Protein AF-A0AAN0N8N9-F1 (afdb_monomer_lite)

Radius of gyration: 21.74 Å; chains: 1; bounding box: 58×48×58 Å

Secondary structure (DSSP, 8-state):
-HHHHHTPPP--S---HHHHHHHIIIIIGGGS-TTS-EEEEEEESS---SSSPSHHHHHHHHHTTEEEEEEEESSS--HHHHHHHSPTT-EEEES-HHHHHHTHHHHHHHHS-PPPP----S-----EEEEEEEE--SSS-HHHHHHHHHHHHHHHHTS-BSTTSEEEEEEEESSSEEEEE-TTT---HHHHHHHHHTPPP------HHHHHHHIIIIIGGGPPTTS-EEEEEEESS---SSSPSHHHHHHHHHTTEEEEEEEESSSS-HHHHHHHSSTT-EEEESSGGGGGGGHHHHIIIIISS---

Sequence (308 aa):
MIKDVESTKNQNGLTAIGKAVNLTLVELLPMMRPDADKLVILFTDGTNNKYPAPYIYADKLKDAGVKILTIGIGSDINNKELGTLASPGLSVTFDSFSRLVNSQNQILSHICPIPDPPLEVPCKRTKLDLVVVLDSSASISNEDYDSAKRFIAKIFGKLELGPNKGRVAMISFSNDPRLDFSFEDYYDNKKLDLKLRNLERFGGLTGIGKALQEVQSKLMPKQRSKVPFNILLITDGVNNIYPRPYGVANALKQNKANIITLGIGSDINLNELKALSSNDKVLTVDSFDELEASLKTIFETVICGNAQ

Organism: Dugesia japonica (NCBI:txid6161)

InterPro domains:
  IPR002035 von Willebrand factor, type A [PF00092] (2-100)
  IPR002035 von Willebrand factor, type A [PF00092] (129-293)
  IPR002035 von Willebrand factor, type A [PS50234] (1-111)
  IPR002035 von Willebrand factor, type A [PS50234] (129-302)
  IPR002035 von Willebrand factor, type A [SM00327] (127-303)
  IPR036465 von Willebrand factor A-like domain superfamily [G3DSA:3.40.50.410] (1-118)
  IPR036465 von Willebrand factor A-like domain superfamily [G3DSA:3.40.50.410] (119-308)
  IPR036465 von Willebrand factor A-like domain superfamily [SSF53300] (5-113)
  IPR036465 von Willebrand factor A-like domain superfamily [SSF53300] (115-301)
  IPR050525 Extracellular Matrix Assembly and Organization [PTHR24020] (123-304)

Structure (mmCIF, N/CA/C/O backbone):
data_AF-A0AAN0N8N9-F1
#
_entry.id   AF-A0AAN0N8N9-F1
#
loop_
_atom_site.group_PDB
_atom_site.id
_atom_site.type_symbol
_atom_site.label_atom_id
_atom_site.label_alt_id
_atom_site.label_comp_id
_atom_site.label_asym_id
_atom_site.label_entity_id
_atom_site.label_seq_id
_atom_site.pdbx_PDB_ins_code
_atom_site.Cartn_x
_atom_site.Cartn_y
_atom_site.Cartn_z
_atom_site.occupancy
_atom_site.B_iso_or_equiv
_atom_site.auth_seq_id
_atom_site.auth_comp_id
_atom_site.auth_asym_id
_atom_site.auth_atom_id
_atom_site.pdbx_PDB_model_num
ATOM 1 N N . MET A 1 1 ? 32.139 -13.204 -16.091 1.00 67.56 1 MET A N 1
ATOM 2 C CA . MET A 1 1 ? 30.787 -12.738 -15.713 1.00 67.56 1 MET A CA 1
ATOM 3 C C . MET A 1 1 ? 30.802 -11.314 -15.167 1.00 67.56 1 MET A C 1
ATOM 5 O O . MET A 1 1 ? 30.485 -10.428 -15.938 1.00 67.56 1 MET A O 1
ATOM 9 N N . ILE A 1 2 ? 31.194 -11.043 -13.908 1.00 74.38 2 ILE A N 1
ATOM 10 C CA . ILE A 1 2 ? 31.140 -9.664 -13.352 1.00 74.38 2 ILE A CA 1
ATOM 11 C C . ILE A 1 2 ? 32.011 -8.687 -14.158 1.00 74.38 2 ILE A C 1
ATOM 13 O O . ILE A 1 2 ? 31.526 -7.643 -14.573 1.00 74.38 2 ILE A O 1
ATOM 17 N N . LYS A 1 3 ? 33.245 -9.084 -14.498 1.00 78.50 3 LYS A N 1
ATOM 18 C CA . LYS A 1 3 ? 34.137 -8.286 -15.358 1.00 78.50 3 LYS A CA 1
ATOM 19 C C . LYS A 1 3 ? 33.539 -7.967 -16.735 1.00 78.50 3 LYS A C 1
ATOM 21 O O . LYS A 1 3 ? 33.808 -6.905 -17.280 1.00 78.50 3 LYS A O 1
ATOM 26 N N . ASP A 1 4 ? 32.728 -8.870 -17.287 1.00 82.75 4 ASP A N 1
ATOM 27 C CA . ASP A 1 4 ? 32.095 -8.669 -18.596 1.00 82.75 4 ASP A CA 1
ATOM 28 C C . ASP A 1 4 ? 30.964 -7.638 -18.483 1.00 82.75 4 ASP A C 1
ATOM 30 O O . ASP A 1 4 ? 30.877 -6.730 -19.309 1.00 82.75 4 ASP A O 1
ATOM 34 N N . VAL A 1 5 ? 30.168 -7.709 -17.406 1.00 83.25 5 VAL A N 1
ATOM 35 C CA . VAL A 1 5 ? 29.146 -6.703 -17.071 1.00 83.25 5 VAL A CA 1
ATOM 36 C C . VAL A 1 5 ? 29.790 -5.325 -16.899 1.00 83.25 5 VAL A C 1
ATOM 38 O O . VAL A 1 5 ? 29.386 -4.385 -17.577 1.00 83.25 5 VAL A O 1
ATOM 41 N N . GLU A 1 6 ? 30.840 -5.216 -16.081 1.00 81.38 6 GLU A N 1
ATOM 42 C CA . GLU A 1 6 ? 31.569 -3.959 -15.836 1.00 81.38 6 GLU A CA 1
ATOM 43 C C . GLU A 1 6 ? 32.202 -3.369 -17.106 1.00 81.38 6 GLU A C 1
ATOM 45 O O . GLU A 1 6 ? 32.336 -2.154 -17.231 1.00 81.38 6 GLU A O 1
ATOM 50 N N . SER A 1 7 ? 32.576 -4.216 -18.069 1.00 84.62 7 SER A N 1
ATOM 51 C CA . SER A 1 7 ? 33.180 -3.784 -19.335 1.00 84.62 7 SER A CA 1
ATOM 52 C C . SER A 1 7 ? 32.172 -3.319 -20.395 1.00 84.62 7 SER A C 1
ATOM 54 O O . SER A 1 7 ? 32.575 -2.848 -21.465 1.00 84.62 7 SER A O 1
ATOM 56 N N . THR A 1 8 ? 30.868 -3.451 -20.125 1.00 85.12 8 THR A N 1
ATOM 57 C CA . THR A 1 8 ? 29.813 -3.103 -21.082 1.00 85.12 8 THR A CA 1
ATOM 58 C C . THR A 1 8 ? 29.794 -1.594 -21.313 1.00 85.12 8 THR A C 1
ATOM 60 O O . THR A 1 8 ? 29.610 -0.801 -20.393 1.00 85.12 8 THR A O 1
ATOM 63 N N . LYS A 1 9 ? 29.981 -1.178 -22.568 1.00 85.12 9 LYS A N 1
ATOM 64 C CA . LYS A 1 9 ? 29.999 0.240 -22.940 1.00 85.12 9 LYS A CA 1
ATOM 65 C C . LYS A 1 9 ? 28.589 0.748 -23.208 1.00 85.12 9 LYS A C 1
ATOM 67 O O . LYS A 1 9 ? 27.802 0.080 -23.876 1.00 85.12 9 LYS A O 1
ATOM 72 N N . ASN A 1 10 ? 28.315 1.973 -22.765 1.00 79.94 10 ASN A N 1
ATOM 73 C CA . ASN A 1 10 ? 27.114 2.692 -23.170 1.00 79.94 10 ASN A CA 1
ATOM 74 C C . ASN A 1 10 ? 27.118 2.883 -24.698 1.00 79.94 10 ASN A C 1
ATOM 76 O O . ASN A 1 10 ? 28.118 3.320 -25.271 1.00 79.94 10 ASN A O 1
ATOM 80 N N . GLN A 1 11 ? 26.010 2.532 -25.353 1.00 76.62 11 GLN A N 1
ATOM 81 C CA . GLN A 1 11 ? 25.877 2.624 -26.807 1.00 76.62 11 GLN A CA 1
ATOM 82 C C . GLN A 1 11 ? 25.418 4.007 -27.295 1.00 76.62 11 GLN A C 1
ATOM 84 O O . GLN A 1 11 ? 25.518 4.261 -28.493 1.00 76.62 11 GLN A O 1
ATOM 89 N N . ASN A 1 12 ? 25.024 4.917 -26.390 1.00 77.38 12 ASN A N 1
ATOM 90 C CA . ASN A 1 12 ? 24.486 6.255 -26.671 1.00 77.38 12 ASN A CA 1
ATOM 91 C C . ASN A 1 12 ? 23.286 6.260 -27.656 1.00 77.38 12 ASN A C 1
ATOM 93 O O . ASN A 1 12 ? 23.020 5.317 -28.399 1.00 77.38 12 ASN A O 1
ATOM 97 N N . GLY A 1 13 ? 22.537 7.363 -27.694 1.00 86.00 13 GLY A N 1
ATOM 98 C CA . GLY A 1 13 ? 21.452 7.561 -28.662 1.00 86.00 13 GLY A CA 1
ATOM 99 C C . GLY A 1 13 ? 20.060 7.191 -28.141 1.00 86.00 13 GLY A C 1
ATOM 100 O O . GLY A 1 13 ? 19.719 7.492 -27.005 1.00 86.00 13 GLY A O 1
ATOM 101 N N . LEU A 1 14 ? 19.222 6.634 -29.020 1.00 89.56 14 LEU A N 1
ATOM 102 C CA . LEU A 1 14 ? 17.792 6.407 -28.771 1.00 89.56 14 LEU A CA 1
ATOM 103 C C . LEU A 1 14 ? 17.516 5.186 -27.877 1.00 89.56 14 LEU A C 1
ATOM 105 O O . LEU A 1 14 ? 18.199 4.166 -27.966 1.00 89.56 14 LEU A O 1
ATOM 109 N N . THR A 1 15 ? 16.412 5.246 -27.138 1.00 91.38 15 THR A N 1
ATOM 110 C CA . THR A 1 15 ? 15.889 4.181 -26.276 1.00 91.38 15 THR A CA 1
ATOM 111 C C . THR A 1 15 ? 15.085 3.184 -27.115 1.00 91.38 15 THR A C 1
ATOM 113 O O . THR A 1 15 ? 13.917 3.395 -27.445 1.00 91.38 15 THR A O 1
ATOM 116 N N . ALA A 1 16 ? 15.731 2.086 -27.514 1.00 94.38 16 ALA A N 1
ATOM 117 C CA . ALA A 1 16 ? 15.192 1.096 -28.451 1.00 94.38 16 ALA A CA 1
ATOM 118 C C . ALA A 1 16 ? 14.723 -0.202 -27.765 1.00 94.38 16 ALA A C 1
ATOM 120 O O . ALA A 1 16 ? 15.146 -1.296 -28.153 1.00 94.38 16 ALA A O 1
ATOM 121 N N . ILE A 1 17 ? 13.839 -0.086 -26.767 1.00 96.00 17 ILE A N 1
ATOM 122 C CA . ILE A 1 17 ? 13.310 -1.217 -25.981 1.00 96.00 17 ILE A CA 1
ATOM 123 C C . ILE A 1 17 ? 12.773 -2.317 -26.902 1.00 96.00 17 ILE A C 1
ATOM 125 O O . ILE A 1 17 ? 13.130 -3.481 -26.741 1.00 96.00 17 ILE A O 1
ATOM 129 N N . GLY A 1 18 ? 11.989 -1.971 -27.928 1.00 95.62 18 GLY A N 1
ATOM 130 C CA . GLY A 1 18 ? 11.398 -2.978 -28.814 1.00 95.62 18 GLY A CA 1
ATOM 131 C C . GLY A 1 18 ? 12.425 -3.790 -29.601 1.00 95.62 18 GLY A C 1
ATOM 132 O O . GLY A 1 18 ? 12.210 -4.976 -29.847 1.00 95.62 18 GLY A O 1
ATOM 133 N N . LYS A 1 19 ? 13.575 -3.196 -29.943 1.00 95.19 19 LYS A N 1
ATOM 134 C CA . LYS A 1 19 ? 14.676 -3.934 -30.579 1.00 95.19 19 LYS A CA 1
ATOM 135 C C . LYS A 1 19 ? 15.352 -4.885 -29.598 1.00 95.19 19 LYS A C 1
ATOM 137 O O . LYS A 1 19 ? 15.627 -6.017 -29.980 1.00 95.19 19 LYS A O 1
ATOM 142 N N . ALA A 1 20 ? 15.586 -4.442 -28.362 1.00 94.56 20 ALA A N 1
ATOM 143 C CA . ALA A 1 20 ? 16.194 -5.267 -27.323 1.00 94.56 20 ALA A CA 1
ATOM 144 C C . ALA A 1 20 ? 15.307 -6.470 -26.968 1.00 94.56 20 ALA A C 1
ATOM 146 O O . ALA A 1 20 ? 15.777 -7.602 -26.986 1.00 94.56 20 ALA A O 1
ATOM 147 N N . VAL A 1 21 ? 14.006 -6.246 -26.750 1.00 96.56 21 VAL A N 1
ATOM 148 C CA . VAL A 1 21 ? 13.045 -7.319 -26.440 1.00 96.56 21 VAL A CA 1
ATOM 149 C C . VAL A 1 21 ? 12.915 -8.304 -27.609 1.00 96.56 21 VAL A C 1
ATOM 151 O O . VAL A 1 21 ? 12.874 -9.514 -27.392 1.00 96.56 21 VAL A O 1
ATOM 154 N N . ASN A 1 22 ? 12.915 -7.820 -28.858 1.00 97.12 22 ASN A N 1
ATOM 155 C CA . ASN A 1 22 ? 12.953 -8.701 -30.027 1.00 97.12 22 ASN A CA 1
ATOM 156 C C . ASN A 1 22 ? 14.243 -9.533 -30.076 1.00 97.12 22 ASN A C 1
ATOM 158 O O . ASN A 1 22 ? 14.175 -10.731 -30.322 1.00 97.12 22 ASN A O 1
ATOM 162 N N . LEU A 1 23 ? 15.403 -8.924 -29.807 1.00 95.62 23 LEU A N 1
ATOM 163 C CA . LEU A 1 23 ? 16.685 -9.631 -29.767 1.00 95.62 23 LEU A CA 1
ATOM 164 C C . LEU A 1 23 ? 16.668 -10.753 -28.721 1.00 95.62 23 LEU A C 1
ATOM 166 O O . LEU A 1 23 ? 17.067 -11.876 -29.010 1.00 95.62 23 LEU A O 1
ATOM 170 N N . THR A 1 24 ? 16.121 -10.487 -27.532 1.00 95.88 24 THR A N 1
ATOM 171 C CA . THR A 1 24 ? 15.916 -11.513 -26.503 1.00 95.88 24 THR A CA 1
ATOM 172 C C . THR A 1 24 ? 15.039 -12.658 -27.007 1.00 95.88 24 THR A C 1
ATOM 174 O O . THR A 1 24 ? 15.376 -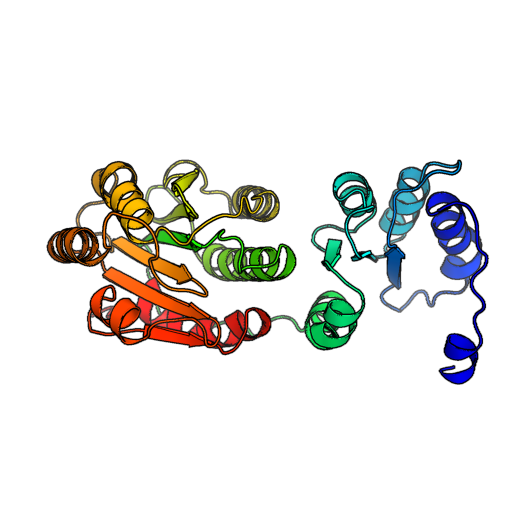13.821 -26.795 1.00 95.88 24 THR A O 1
ATOM 177 N N . LEU A 1 25 ? 13.940 -12.346 -27.698 1.00 96.38 25 LEU A N 1
ATOM 178 C CA . LEU A 1 25 ? 13.030 -13.344 -28.259 1.00 96.38 25 LEU A CA 1
ATOM 179 C C . LEU A 1 25 ? 13.700 -14.225 -29.324 1.00 96.38 25 LEU A C 1
ATOM 181 O O . LEU A 1 25 ? 13.472 -15.432 -29.327 1.00 96.38 25 LEU A O 1
ATOM 185 N N . VAL A 1 26 ? 14.491 -13.643 -30.230 1.00 96.81 26 VAL A N 1
ATOM 186 C CA . VAL A 1 26 ? 15.058 -14.385 -31.369 1.00 96.81 26 VAL A CA 1
ATOM 187 C C . VAL A 1 26 ? 16.398 -15.056 -31.075 1.00 96.81 26 VAL A C 1
ATOM 189 O O . VAL A 1 26 ? 16.647 -16.132 -31.609 1.00 96.81 26 VAL A O 1
ATOM 192 N N . GLU A 1 27 ? 17.247 -14.461 -30.237 1.00 96.25 27 GLU A N 1
ATOM 193 C CA . GLU A 1 27 ? 18.605 -14.963 -29.994 1.00 96.25 27 GLU A CA 1
ATOM 194 C C . GLU A 1 27 ? 18.741 -15.659 -28.640 1.00 96.25 27 GLU A C 1
ATOM 196 O O . GLU A 1 27 ? 19.359 -16.718 -28.556 1.00 96.25 27 GLU A O 1
ATOM 201 N N . LEU A 1 28 ? 18.147 -15.107 -27.577 1.00 95.00 28 LEU A N 1
ATOM 202 C CA . LEU A 1 28 ? 18.369 -15.619 -26.220 1.00 95.00 28 LEU A CA 1
ATOM 203 C C . LEU A 1 28 ? 17.378 -16.716 -25.832 1.00 95.00 28 LEU A C 1
ATOM 205 O O . LEU A 1 28 ? 17.787 -17.726 -25.263 1.00 95.00 28 LEU A O 1
ATOM 209 N N . LEU A 1 29 ? 16.089 -16.555 -26.150 1.00 95.12 29 LEU A N 1
ATOM 210 C CA . LEU A 1 29 ? 15.060 -17.532 -25.786 1.00 95.12 29 LEU A CA 1
ATOM 211 C C . LEU A 1 29 ? 15.359 -18.954 -26.307 1.00 95.12 29 LEU A C 1
ATOM 213 O O . LEU A 1 29 ? 15.212 -19.888 -25.518 1.00 95.12 29 LEU A O 1
ATOM 217 N N . PRO A 1 30 ? 15.822 -19.167 -27.559 1.00 95.50 30 PRO A N 1
ATOM 218 C CA . PRO A 1 30 ? 16.165 -20.510 -28.038 1.00 95.50 30 PRO A CA 1
ATOM 219 C C . PRO A 1 30 ? 17.340 -21.155 -27.293 1.00 95.50 30 PRO A C 1
ATOM 221 O O . PRO A 1 30 ? 17.450 -22.378 -27.264 1.00 95.50 30 PRO A O 1
ATOM 224 N N . MET A 1 31 ? 18.218 -20.346 -26.693 1.00 93.94 31 MET A N 1
ATOM 225 C CA . MET A 1 31 ? 19.360 -20.815 -25.904 1.00 93.94 31 MET A CA 1
ATOM 226 C C . MET A 1 31 ? 18.999 -21.100 -24.440 1.00 93.94 31 MET A C 1
ATOM 228 O O . MET A 1 31 ? 19.795 -21.698 -23.712 1.00 93.94 31 MET A O 1
ATOM 232 N N . MET A 1 32 ? 17.824 -20.663 -23.976 1.00 92.44 32 MET A N 1
ATOM 233 C CA . MET A 1 32 ? 17.383 -20.892 -22.605 1.00 92.44 32 MET A CA 1
ATOM 234 C C . MET A 1 32 ? 16.991 -22.353 -22.388 1.00 92.44 32 MET A C 1
ATOM 236 O O . MET A 1 32 ? 16.302 -22.968 -23.202 1.00 92.44 32 MET A O 1
ATOM 240 N N . ARG A 1 33 ? 17.382 -22.893 -21.231 1.00 94.00 33 ARG A N 1
ATOM 241 C CA . ARG A 1 33 ? 17.042 -24.261 -20.837 1.00 94.00 33 ARG A CA 1
ATOM 242 C C . ARG A 1 33 ? 15.517 -24.464 -20.788 1.00 94.00 33 ARG A C 1
ATOM 244 O O . ARG A 1 33 ? 14.816 -23.616 -20.230 1.00 94.00 33 ARG A O 1
ATOM 251 N N . PRO A 1 34 ? 14.985 -25.559 -21.358 1.00 90.19 34 PRO A N 1
ATOM 252 C CA . PRO A 1 34 ? 13.546 -25.807 -21.392 1.00 90.19 34 PRO A CA 1
ATOM 253 C C . PRO A 1 34 ? 12.961 -26.182 -20.022 1.00 90.19 34 PRO A C 1
ATOM 255 O O . PRO A 1 34 ? 11.782 -25.938 -19.797 1.00 90.19 34 PRO A O 1
ATOM 258 N N . ASP A 1 35 ? 13.770 -26.743 -19.122 1.00 90.94 35 ASP A N 1
ATOM 259 C CA . ASP A 1 35 ? 13.404 -27.224 -17.783 1.00 90.94 35 ASP A CA 1
ATOM 260 C C . ASP A 1 35 ? 13.582 -26.174 -16.671 1.00 90.94 35 ASP A C 1
ATOM 262 O O . ASP A 1 35 ? 13.408 -26.482 -15.494 1.00 90.94 35 ASP A O 1
ATOM 266 N N . ALA A 1 36 ? 13.931 -24.936 -17.026 1.00 90.56 36 ALA A N 1
ATOM 267 C CA . ALA A 1 36 ? 14.135 -23.843 -16.082 1.00 90.56 36 ALA A CA 1
ATOM 268 C C . ALA A 1 36 ? 13.064 -22.754 -16.230 1.00 90.56 36 ALA A C 1
ATOM 270 O O . ALA A 1 36 ? 12.599 -22.471 -17.338 1.00 90.56 36 ALA A O 1
ATOM 271 N N . ASP A 1 37 ? 12.740 -22.085 -15.118 1.00 90.19 37 ASP A N 1
ATOM 272 C CA . ASP A 1 37 ? 11.996 -20.826 -15.148 1.00 90.19 37 ASP A CA 1
ATOM 273 C C . ASP A 1 37 ? 12.764 -19.787 -15.977 1.00 90.19 37 ASP A C 1
ATOM 275 O O . ASP A 1 37 ? 13.969 -19.583 -15.799 1.00 90.19 37 ASP A O 1
ATOM 279 N N . LYS A 1 38 ? 12.060 -19.114 -16.891 1.00 93.62 38 LYS A N 1
ATOM 280 C CA . LYS A 1 38 ? 12.640 -18.104 -17.781 1.00 93.62 38 LYS A CA 1
ATOM 281 C C . LYS A 1 38 ? 12.213 -16.719 -17.324 1.00 93.62 38 LYS A C 1
ATOM 283 O O . LYS A 1 38 ? 11.019 -16.436 -17.226 1.00 93.62 38 LYS A O 1
ATOM 288 N N . LEU A 1 39 ? 13.191 -15.855 -17.075 1.00 93.06 39 LEU A N 1
ATOM 289 C CA . LEU A 1 39 ? 12.982 -14.482 -16.633 1.00 93.06 39 LEU A CA 1
ATOM 290 C C . LEU A 1 39 ? 13.811 -13.520 -17.484 1.00 93.06 39 LEU A C 1
ATOM 292 O O . LEU A 1 39 ? 15.000 -13.740 -17.709 1.00 93.06 39 LEU A O 1
ATOM 296 N N . VAL A 1 40 ? 13.179 -12.428 -17.899 1.00 95.12 40 VAL A N 1
ATOM 297 C CA . VAL A 1 40 ? 13.818 -11.255 -18.497 1.00 95.12 40 VAL A CA 1
ATOM 298 C C . VAL A 1 40 ? 13.666 -10.092 -17.528 1.00 95.12 40 VAL A C 1
ATOM 300 O O . VAL A 1 40 ? 12.552 -9.788 -17.109 1.00 95.12 40 VAL A O 1
ATOM 303 N N . ILE A 1 41 ? 14.777 -9.439 -17.187 1.00 94.88 41 ILE A N 1
ATOM 304 C CA . ILE A 1 41 ? 14.779 -8.209 -16.391 1.00 94.88 41 ILE A CA 1
ATOM 305 C C . ILE A 1 41 ? 15.141 -7.052 -17.323 1.00 94.88 41 ILE A C 1
ATOM 307 O O . ILE A 1 41 ? 16.261 -6.984 -17.827 1.00 94.88 41 ILE A O 1
ATOM 311 N N . LEU A 1 42 ? 14.179 -6.170 -17.585 1.00 95.94 42 LEU A N 1
ATOM 312 C CA . LEU A 1 42 ? 14.342 -4.986 -18.424 1.00 95.94 42 LEU A CA 1
ATOM 313 C C . LEU A 1 42 ? 14.603 -3.767 -17.540 1.00 95.94 42 LEU A C 1
ATOM 315 O O . LEU A 1 42 ? 13.699 -3.332 -16.837 1.00 95.94 42 LEU A O 1
ATOM 319 N N . PHE A 1 43 ? 15.796 -3.184 -17.628 1.00 94.31 43 PHE A N 1
ATOM 320 C CA . PHE A 1 43 ? 16.111 -1.891 -17.016 1.00 94.31 43 PHE A CA 1
ATOM 321 C C . PHE A 1 43 ? 15.952 -0.768 -18.044 1.00 94.31 43 PHE A C 1
ATOM 323 O O . PHE A 1 43 ? 16.426 -0.902 -19.175 1.00 94.31 43 PHE A O 1
ATOM 330 N N . THR A 1 44 ? 15.324 0.344 -17.665 1.00 95.06 44 THR A N 1
ATOM 331 C CA . THR A 1 44 ? 15.311 1.560 -18.487 1.00 95.06 44 THR A CA 1
ATOM 332 C C . THR A 1 44 ? 15.129 2.814 -17.645 1.00 95.06 44 THR A C 1
ATOM 334 O O . THR A 1 44 ? 14.434 2.798 -16.636 1.00 95.06 44 THR A O 1
ATOM 337 N N . ASP A 1 45 ? 15.736 3.908 -18.084 1.00 93.38 45 ASP A N 1
ATOM 338 C CA . ASP A 1 45 ? 15.543 5.253 -17.551 1.00 93.38 45 ASP A CA 1
ATOM 339 C C . ASP A 1 45 ? 14.692 6.144 -18.470 1.00 93.38 45 ASP A C 1
ATOM 341 O O . ASP A 1 45 ? 14.572 7.342 -18.241 1.00 93.38 45 ASP A O 1
ATOM 345 N N . GLY A 1 46 ? 14.081 5.572 -19.515 1.00 93.94 46 GLY A N 1
ATOM 346 C CA . GLY A 1 46 ? 13.316 6.327 -20.499 1.00 93.94 46 GLY A CA 1
ATOM 347 C C . GLY A 1 46 ? 12.197 5.531 -21.165 1.00 93.94 46 GLY A C 1
ATOM 348 O O . GLY A 1 46 ? 11.878 4.403 -20.795 1.00 93.94 46 GLY A O 1
ATOM 349 N N . THR A 1 47 ? 11.592 6.138 -22.183 1.00 94.44 47 THR A N 1
ATOM 350 C CA . THR A 1 47 ? 10.491 5.556 -22.971 1.00 94.44 47 THR A CA 1
ATOM 351 C C . THR A 1 47 ? 10.991 5.056 -24.325 1.00 94.44 47 THR A C 1
ATOM 353 O O . THR A 1 47 ? 11.877 5.674 -24.923 1.00 94.44 47 THR A O 1
ATOM 356 N N . ASN A 1 48 ? 10.405 3.982 -24.867 1.00 94.62 48 ASN A N 1
ATOM 357 C CA . ASN A 1 48 ? 10.743 3.521 -26.214 1.00 94.62 48 ASN A CA 1
ATOM 358 C C . ASN A 1 48 ? 10.459 4.609 -27.263 1.00 94.62 48 ASN A C 1
ATOM 360 O O . ASN A 1 48 ? 9.310 4.933 -27.559 1.00 94.62 48 ASN A O 1
ATOM 364 N N . ASN A 1 49 ? 11.508 5.106 -27.909 1.00 92.44 49 ASN A N 1
ATOM 365 C CA . ASN A 1 49 ? 11.420 6.166 -28.918 1.00 92.44 49 ASN A CA 1
ATOM 366 C C . ASN A 1 49 ? 11.975 5.724 -30.284 1.00 92.44 49 ASN A C 1
ATOM 368 O O . ASN A 1 49 ? 12.291 6.548 -31.143 1.00 92.44 49 ASN A O 1
ATOM 372 N N . LYS A 1 50 ? 12.063 4.406 -30.512 1.00 91.69 50 LYS A N 1
ATOM 373 C CA . LYS A 1 50 ? 12.511 3.809 -31.775 1.00 91.69 50 LYS A CA 1
ATOM 374 C C . LYS A 1 50 ? 11.635 2.621 -32.165 1.00 91.69 50 LYS A C 1
ATOM 376 O O . LYS A 1 50 ? 11.383 1.741 -31.349 1.00 91.69 50 LYS A O 1
ATOM 381 N N . TYR A 1 51 ? 11.216 2.561 -33.431 1.00 88.44 51 TYR A N 1
ATOM 382 C CA . TYR A 1 51 ? 10.526 1.389 -33.983 1.00 88.44 51 TYR A CA 1
ATOM 383 C C . TYR A 1 51 ? 11.425 0.135 -33.883 1.00 88.44 51 TYR A C 1
ATOM 385 O O . TYR A 1 51 ? 12.638 0.236 -34.136 1.00 88.44 51 TYR A O 1
ATOM 393 N N . PRO A 1 52 ? 10.872 -1.054 -33.576 1.00 92.44 52 PRO A N 1
ATOM 394 C CA . PRO A 1 52 ? 9.450 -1.392 -33.422 1.00 92.44 52 PRO A CA 1
ATOM 395 C C . PRO A 1 52 ? 8.874 -1.113 -32.029 1.00 92.44 52 PRO A C 1
ATOM 397 O O . PRO A 1 52 ? 9.612 -0.918 -31.070 1.00 92.44 52 PRO A O 1
ATOM 400 N N . ALA A 1 53 ? 7.542 -1.121 -31.919 1.00 93.94 53 ALA A N 1
ATOM 401 C CA . ALA A 1 53 ? 6.877 -1.029 -30.624 1.00 93.94 53 ALA A CA 1
ATOM 402 C C . ALA A 1 53 ? 7.157 -2.292 -29.775 1.00 93.94 53 ALA A C 1
ATOM 404 O O . ALA A 1 53 ? 7.084 -3.405 -30.308 1.00 93.94 53 ALA A O 1
ATOM 405 N N . PRO A 1 54 ? 7.475 -2.151 -28.476 1.00 95.31 54 PRO A N 1
ATOM 406 C CA . PRO A 1 54 ? 7.991 -3.259 -27.671 1.00 95.31 54 PRO A CA 1
ATOM 407 C C . PRO A 1 54 ? 6.944 -4.308 -27.276 1.00 95.31 54 PRO A C 1
ATOM 409 O O . PRO A 1 54 ? 7.291 -5.481 -27.132 1.00 95.31 54 PRO A O 1
ATOM 412 N N . TYR A 1 55 ? 5.669 -3.921 -27.152 1.00 94.56 55 TYR A N 1
ATOM 413 C CA . TYR A 1 55 ? 4.610 -4.793 -26.624 1.00 94.56 55 TYR A CA 1
ATOM 414 C C . TYR A 1 55 ? 4.410 -6.078 -27.442 1.00 94.56 55 TYR A C 1
ATOM 416 O O . TYR A 1 55 ? 4.234 -7.143 -26.864 1.00 94.56 55 TYR A O 1
ATOM 424 N N . ILE A 1 56 ? 4.558 -6.015 -28.771 1.00 93.94 56 ILE A N 1
ATOM 425 C CA . ILE A 1 56 ? 4.378 -7.171 -29.669 1.00 93.94 56 ILE A CA 1
ATOM 426 C C . ILE A 1 56 ? 5.366 -8.302 -29.341 1.00 93.94 56 ILE A C 1
ATOM 428 O O . ILE A 1 56 ? 5.030 -9.480 -29.446 1.00 93.94 56 ILE A O 1
ATOM 432 N N . TYR A 1 57 ? 6.600 -7.960 -28.965 1.00 97.25 57 TYR A N 1
ATOM 433 C CA . TYR A 1 57 ? 7.629 -8.950 -28.629 1.00 97.25 57 TYR A CA 1
ATOM 434 C C . TYR A 1 57 ? 7.527 -9.394 -27.175 1.00 97.25 57 TYR A C 1
ATOM 436 O O . TYR A 1 57 ? 7.752 -10.567 -26.884 1.00 97.25 57 TYR A O 1
ATOM 444 N N . ALA A 1 58 ? 7.152 -8.479 -26.278 1.00 97.06 58 ALA A N 1
ATOM 445 C CA . ALA A 1 58 ? 6.900 -8.811 -24.883 1.00 97.06 58 ALA A CA 1
ATOM 446 C C . ALA A 1 58 ? 5.757 -9.826 -24.749 1.00 97.06 58 ALA A C 1
ATOM 448 O O . ALA A 1 58 ? 5.889 -10.785 -23.994 1.00 97.06 58 ALA A O 1
ATOM 449 N N . ASP A 1 59 ? 4.673 -9.672 -25.514 1.00 96.94 59 ASP A N 1
ATOM 450 C CA . ASP A 1 59 ? 3.562 -10.629 -25.517 1.00 96.94 59 ASP A CA 1
ATOM 451 C C . ASP A 1 59 ? 4.013 -12.013 -25.996 1.00 96.94 59 ASP A C 1
ATOM 453 O O . ASP A 1 59 ? 3.770 -12.997 -25.308 1.00 96.94 59 ASP A O 1
ATOM 457 N N . LYS A 1 60 ? 4.805 -12.095 -27.072 1.00 97.56 60 LYS A N 1
ATOM 458 C CA . LYS A 1 60 ? 5.372 -13.374 -27.542 1.00 97.56 60 LYS A CA 1
ATOM 459 C C . LYS A 1 60 ? 6.288 -14.048 -26.519 1.00 97.56 60 LYS A C 1
ATOM 461 O O . LYS A 1 60 ? 6.267 -15.269 -26.393 1.00 97.56 60 LYS A O 1
ATOM 466 N N . LEU A 1 61 ? 7.106 -13.275 -25.803 1.00 97.38 61 LEU A N 1
ATOM 467 C CA . LEU A 1 61 ? 7.933 -13.798 -24.712 1.00 97.38 61 LEU A CA 1
ATOM 468 C C . LEU A 1 61 ? 7.053 -14.354 -23.582 1.00 97.38 61 LEU A C 1
ATOM 470 O O . LEU A 1 61 ? 7.275 -15.480 -23.137 1.00 97.38 61 LEU A O 1
ATOM 474 N N . LYS A 1 62 ? 6.031 -13.599 -23.160 1.00 96.00 62 LYS A N 1
ATOM 475 C CA . LYS A 1 62 ? 5.076 -14.026 -22.125 1.00 96.00 62 LYS A CA 1
ATOM 476 C C . LYS A 1 62 ? 4.318 -15.294 -22.540 1.00 96.00 62 LYS A C 1
ATOM 478 O O . LYS A 1 62 ? 4.233 -16.223 -21.741 1.00 96.00 62 LYS A O 1
ATOM 483 N N . ASP A 1 63 ? 3.863 -15.378 -23.790 1.00 95.75 63 ASP A N 1
ATOM 484 C CA . ASP A 1 63 ? 3.196 -16.560 -24.358 1.00 95.75 63 ASP A CA 1
ATOM 485 C C . ASP A 1 63 ? 4.117 -17.791 -24.391 1.00 95.75 63 ASP A C 1
ATOM 487 O O . ASP A 1 63 ? 3.663 -18.921 -24.219 1.00 95.75 63 ASP A O 1
ATOM 491 N N . ALA A 1 64 ? 5.429 -17.585 -24.545 1.00 94.94 64 ALA A N 1
ATOM 492 C CA . ALA A 1 64 ? 6.444 -18.636 -24.467 1.00 94.94 64 ALA A CA 1
ATOM 493 C C . ALA A 1 64 ? 6.827 -19.030 -23.021 1.00 94.94 64 ALA A C 1
ATOM 495 O O . ALA A 1 64 ? 7.792 -19.773 -22.814 1.00 94.94 64 ALA A O 1
ATOM 496 N N . GLY A 1 65 ? 6.095 -18.535 -22.017 1.00 93.12 65 GLY A N 1
ATOM 497 C CA . GLY A 1 65 ? 6.321 -18.831 -20.602 1.00 93.12 65 GLY A CA 1
ATOM 498 C C . GLY A 1 65 ? 7.452 -18.025 -19.961 1.00 93.12 65 GLY A C 1
ATOM 499 O O . GLY A 1 65 ? 7.929 -18.396 -18.890 1.00 93.12 65 GLY A O 1
ATOM 500 N N . VAL A 1 66 ? 7.903 -16.938 -20.595 1.00 95.56 66 VAL A N 1
ATOM 501 C CA . VAL A 1 66 ? 8.932 -16.051 -20.039 1.00 95.56 66 VAL A CA 1
ATOM 502 C C . VAL A 1 66 ? 8.277 -14.988 -19.161 1.00 95.56 66 VAL A C 1
ATOM 504 O O . VAL A 1 66 ? 7.413 -14.236 -19.609 1.00 95.56 66 VAL A O 1
ATOM 507 N N . LYS A 1 67 ? 8.717 -14.881 -17.906 1.00 94.44 67 LYS A N 1
ATOM 508 C CA . LYS A 1 67 ? 8.351 -13.760 -17.034 1.00 94.44 67 LYS A CA 1
ATOM 509 C C . LYS A 1 67 ? 9.161 -12.527 -17.430 1.00 94.44 67 LYS A C 1
ATOM 511 O O . LYS A 1 67 ? 10.359 -12.634 -17.681 1.00 94.44 67 LYS A O 1
ATOM 516 N N . ILE A 1 68 ? 8.530 -11.358 -17.460 1.00 96.25 68 ILE A N 1
ATOM 517 C CA . ILE A 1 68 ? 9.200 -10.080 -17.721 1.00 96.25 68 ILE A CA 1
ATOM 518 C C . ILE A 1 68 ? 9.056 -9.203 -16.481 1.00 96.25 68 ILE A C 1
ATOM 520 O O . ILE A 1 68 ? 7.941 -8.831 -16.120 1.00 96.25 68 ILE A O 1
ATOM 524 N N . LEU A 1 69 ? 10.183 -8.884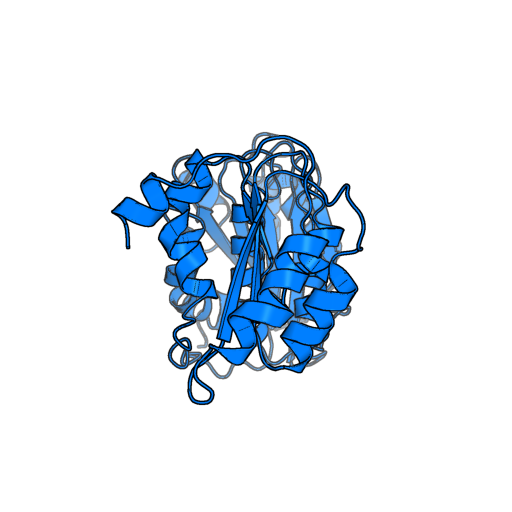 -15.846 1.00 95.06 69 LEU A N 1
ATOM 525 C CA . LEU A 1 69 ? 10.297 -7.880 -14.793 1.00 95.06 69 LEU A CA 1
ATOM 526 C C . LEU A 1 69 ? 10.809 -6.579 -15.414 1.00 95.06 69 LEU A C 1
ATOM 528 O O . LEU A 1 69 ? 11.908 -6.560 -15.962 1.00 95.06 69 LEU A O 1
ATOM 532 N N . THR A 1 70 ? 10.038 -5.498 -15.338 1.00 95.62 70 THR A N 1
ATOM 533 C CA . THR A 1 70 ? 10.493 -4.171 -15.777 1.00 95.62 70 THR A CA 1
ATOM 534 C C . THR A 1 70 ? 10.923 -3.330 -14.586 1.00 95.62 70 THR A C 1
ATOM 536 O O . THR A 1 70 ? 10.201 -3.254 -13.594 1.00 95.62 70 THR A O 1
ATOM 539 N N . ILE A 1 71 ? 12.077 -2.681 -14.710 1.00 94.62 71 ILE A N 1
ATOM 540 C CA . ILE A 1 71 ? 12.673 -1.776 -13.732 1.00 94.62 71 ILE A CA 1
ATOM 541 C C . ILE A 1 71 ? 12.869 -0.418 -14.413 1.00 94.62 71 ILE A C 1
ATOM 543 O O . ILE A 1 71 ? 13.782 -0.244 -15.223 1.00 94.62 71 ILE A O 1
ATOM 547 N N . GLY A 1 72 ? 11.967 0.518 -14.122 1.00 94.56 72 GLY A N 1
ATOM 548 C CA . GLY A 1 72 ? 12.046 1.908 -14.576 1.00 94.56 72 GLY A CA 1
ATOM 549 C C . GLY A 1 72 ? 12.826 2.772 -13.588 1.00 94.56 72 GLY A C 1
ATOM 550 O O . GLY A 1 72 ? 12.673 2.577 -12.390 1.00 94.56 72 GLY A O 1
ATOM 551 N N . ILE A 1 73 ? 13.655 3.709 -14.046 1.00 94.25 73 ILE A N 1
ATOM 552 C CA . ILE A 1 73 ? 14.482 4.553 -13.169 1.00 94.25 73 ILE A CA 1
ATOM 553 C C . ILE A 1 73 ? 14.369 6.024 -13.593 1.00 94.25 73 ILE A C 1
ATOM 555 O O . ILE A 1 73 ? 14.603 6.354 -14.747 1.00 94.25 73 ILE A O 1
ATOM 559 N N . GLY A 1 74 ? 14.069 6.928 -12.666 1.00 91.81 74 GLY A N 1
ATOM 560 C CA . GLY A 1 74 ? 13.960 8.360 -12.944 1.00 91.81 74 GLY A CA 1
ATOM 561 C C . GLY A 1 74 ? 12.618 8.776 -13.553 1.00 91.81 74 GLY A C 1
ATOM 562 O O . GLY A 1 74 ? 11.663 8.005 -13.615 1.00 91.81 74 GLY A O 1
ATOM 563 N N . SER A 1 75 ? 12.527 10.043 -13.964 1.00 89.31 75 SER A N 1
ATOM 564 C CA . SER A 1 75 ? 11.267 10.686 -14.365 1.00 89.31 75 SER A CA 1
ATOM 565 C C . SER A 1 75 ? 10.866 10.485 -15.827 1.00 89.31 75 SER A C 1
ATOM 567 O O . SER A 1 75 ? 9.715 10.742 -16.170 1.00 89.31 75 SER A O 1
ATOM 569 N N . ASP A 1 76 ? 11.789 10.052 -16.687 1.00 92.62 76 ASP A N 1
ATOM 570 C CA . ASP A 1 76 ? 11.585 10.022 -18.145 1.00 92.62 76 ASP A CA 1
ATOM 571 C C . ASP A 1 76 ? 10.970 8.695 -18.641 1.00 92.62 76 ASP A C 1
ATOM 573 O O . ASP A 1 76 ? 10.739 8.483 -19.842 1.00 92.62 76 ASP A O 1
ATOM 577 N N . ILE A 1 77 ? 10.676 7.789 -17.707 1.00 94.25 77 ILE A N 1
ATOM 578 C CA . ILE A 1 77 ? 10.002 6.519 -17.963 1.00 94.25 77 ILE A CA 1
ATOM 579 C C . ILE A 1 77 ? 8.508 6.706 -18.238 1.00 94.25 77 ILE A C 1
ATOM 581 O O . ILE A 1 77 ? 7.855 7.634 -17.761 1.00 94.25 77 ILE A O 1
ATOM 585 N N . ASN A 1 78 ? 7.929 5.744 -18.954 1.00 91.56 78 ASN A N 1
ATOM 586 C CA . ASN A 1 78 ? 6.488 5.646 -19.133 1.00 91.56 78 ASN A CA 1
ATOM 587 C C . ASN A 1 78 ? 5.944 4.421 -18.389 1.00 91.56 78 ASN A C 1
ATOM 589 O O . ASN A 1 78 ? 6.003 3.298 -18.886 1.00 91.56 78 ASN A O 1
ATOM 593 N N . ASN A 1 79 ? 5.351 4.644 -17.214 1.00 87.44 79 ASN A N 1
ATOM 594 C CA . ASN A 1 79 ? 4.814 3.574 -16.360 1.00 87.44 79 ASN A CA 1
ATOM 595 C C . ASN A 1 79 ? 3.750 2.715 -17.052 1.00 87.44 79 ASN A C 1
ATOM 597 O O . ASN A 1 79 ? 3.642 1.520 -16.783 1.00 87.44 79 ASN A O 1
ATOM 601 N N . LYS A 1 80 ? 2.979 3.297 -17.978 1.00 88.94 80 LYS A N 1
ATOM 602 C CA . LYS A 1 80 ? 1.986 2.552 -18.757 1.00 88.94 80 LYS A CA 1
ATOM 603 C C . LYS A 1 80 ? 2.654 1.639 -19.784 1.00 88.94 80 LYS A C 1
ATOM 605 O O . LYS A 1 80 ? 2.195 0.514 -19.979 1.00 88.94 80 LYS A O 1
ATOM 610 N N . GLU A 1 81 ? 3.725 2.102 -20.428 1.00 94.50 81 GLU A N 1
ATOM 611 C CA . GLU A 1 81 ? 4.545 1.258 -21.300 1.00 94.50 81 GLU A CA 1
ATOM 612 C C . GLU A 1 81 ? 5.160 0.110 -20.495 1.00 94.50 81 GLU A C 1
ATOM 614 O O . GLU A 1 81 ? 4.908 -1.048 -20.820 1.00 94.50 81 GLU A O 1
ATOM 619 N N . LEU A 1 82 ? 5.869 0.412 -19.404 1.00 94.88 82 LEU A N 1
ATOM 620 C CA . LEU A 1 82 ? 6.514 -0.598 -18.558 1.00 94.88 82 LEU A CA 1
ATOM 621 C C . LEU A 1 82 ? 5.516 -1.630 -18.027 1.00 94.88 82 LEU A C 1
ATOM 623 O O . LEU A 1 82 ? 5.724 -2.829 -18.201 1.00 94.88 82 LEU A O 1
ATOM 627 N N . GLY A 1 83 ? 4.375 -1.178 -17.502 1.00 90.44 83 GLY A N 1
ATOM 628 C CA . GLY A 1 83 ? 3.313 -2.063 -17.030 1.00 90.44 83 GLY A CA 1
ATOM 629 C C . GLY A 1 83 ? 2.692 -2.940 -18.126 1.00 90.44 83 GLY A C 1
ATOM 630 O O . GLY A 1 83 ? 2.213 -4.029 -17.826 1.00 90.44 83 GLY A O 1
ATOM 631 N N . THR A 1 84 ? 2.719 -2.508 -19.392 1.00 93.12 84 THR A N 1
ATOM 632 C CA . THR A 1 84 ? 2.264 -3.325 -20.536 1.00 93.12 84 THR A CA 1
ATOM 633 C C . THR A 1 84 ? 3.283 -4.415 -20.891 1.00 93.12 84 THR A C 1
ATOM 635 O O . THR A 1 84 ? 2.913 -5.533 -21.265 1.00 93.12 84 THR A O 1
ATOM 638 N N . LEU A 1 85 ? 4.575 -4.100 -20.774 1.00 96.50 85 LEU A N 1
ATOM 639 C CA . LEU A 1 85 ? 5.663 -5.035 -21.065 1.00 96.50 85 LEU A CA 1
ATOM 640 C C . LEU A 1 85 ? 5.829 -6.084 -19.964 1.00 96.50 85 LEU A C 1
ATOM 642 O O . LEU A 1 85 ? 6.064 -7.253 -20.271 1.00 96.50 85 LEU A O 1
ATOM 646 N N . ALA A 1 86 ? 5.679 -5.676 -18.706 1.00 95.00 86 ALA A N 1
ATOM 647 C CA . ALA A 1 86 ? 5.815 -6.543 -17.549 1.00 95.00 86 ALA A CA 1
ATOM 648 C C . ALA A 1 86 ? 4.799 -7.695 -17.537 1.00 95.00 86 ALA A C 1
ATOM 650 O O . ALA A 1 86 ? 3.653 -7.580 -17.983 1.00 95.00 86 ALA A O 1
ATOM 651 N N . SER A 1 87 ? 5.200 -8.819 -16.946 1.00 92.94 87 SER A N 1
ATOM 652 C CA . SER A 1 87 ? 4.240 -9.814 -16.469 1.00 92.94 87 SER A CA 1
ATOM 653 C C . SER A 1 87 ? 3.427 -9.240 -15.295 1.00 92.94 87 SER A C 1
ATOM 655 O O . SER A 1 87 ? 3.898 -8.331 -14.607 1.00 92.94 87 SER A O 1
ATOM 657 N N . PRO A 1 88 ? 2.210 -9.755 -15.021 1.00 84.00 88 PRO A N 1
ATOM 658 C CA . PRO A 1 88 ? 1.357 -9.221 -13.960 1.00 84.00 88 PRO A CA 1
ATOM 659 C C . PRO A 1 88 ? 2.082 -9.107 -12.611 1.00 84.00 88 PRO A C 1
ATOM 661 O O . PRO A 1 88 ? 2.567 -10.101 -12.080 1.00 84.00 88 PRO A O 1
ATOM 664 N N . GLY A 1 89 ? 2.139 -7.890 -12.062 1.00 78.31 89 GLY A N 1
ATOM 665 C CA . GLY A 1 89 ? 2.780 -7.608 -10.771 1.00 78.31 89 GLY A CA 1
ATOM 666 C C . GLY A 1 89 ? 4.308 -7.478 -10.804 1.00 78.31 89 GLY A C 1
ATOM 667 O O . GLY A 1 89 ? 4.898 -7.288 -9.748 1.00 78.31 89 GLY A O 1
ATOM 668 N N . LEU A 1 90 ? 4.948 -7.552 -11.978 1.00 89.00 90 LEU A N 1
ATOM 669 C CA . LEU A 1 90 ? 6.406 -7.463 -12.143 1.00 89.00 90 LEU A CA 1
ATOM 670 C C . LEU A 1 90 ? 6.844 -6.154 -12.827 1.00 89.00 90 LEU A C 1
ATOM 672 O O . LEU A 1 90 ? 7.715 -6.158 -13.691 1.00 89.00 90 LEU A O 1
ATOM 676 N N . SER A 1 91 ? 6.232 -5.027 -12.467 1.00 90.25 91 SER A N 1
ATOM 677 C CA . SER A 1 91 ? 6.701 -3.696 -12.871 1.00 90.25 91 SER A CA 1
ATOM 678 C C . SER A 1 91 ? 7.085 -2.920 -11.623 1.00 90.25 91 SER A C 1
ATOM 680 O O . SER A 1 91 ? 6.246 -2.736 -10.746 1.00 90.25 91 SER A O 1
ATOM 682 N N . VAL A 1 92 ? 8.340 -2.486 -11.552 1.00 87.81 92 VAL A N 1
ATOM 683 C CA . VAL A 1 92 ? 8.908 -1.725 -10.436 1.00 87.81 92 VAL A CA 1
ATOM 684 C C . VAL A 1 92 ? 9.542 -0.458 -11.004 1.00 87.81 92 VAL A C 1
ATOM 686 O O . VAL A 1 92 ? 10.145 -0.490 -12.078 1.00 87.81 92 VAL A O 1
ATOM 689 N N . THR A 1 93 ? 9.385 0.663 -10.314 1.00 88.56 93 THR A N 1
ATOM 690 C CA . THR A 1 93 ? 10.061 1.921 -10.652 1.00 88.56 93 THR A CA 1
ATOM 691 C C . THR A 1 93 ? 11.069 2.269 -9.568 1.00 88.56 93 THR A C 1
ATOM 693 O O . THR A 1 93 ? 11.078 1.623 -8.534 1.00 88.56 93 THR A O 1
ATOM 696 N N . PHE A 1 94 ? 11.950 3.228 -9.815 1.00 87.00 94 PHE A N 1
ATOM 697 C CA . PHE A 1 94 ? 12.809 3.864 -8.825 1.00 87.00 94 PHE A CA 1
ATOM 698 C C . PHE A 1 94 ? 12.973 5.323 -9.232 1.00 87.00 94 PHE A C 1
ATOM 700 O O . PHE A 1 94 ? 13.072 5.628 -10.417 1.00 87.00 94 PHE A O 1
ATOM 707 N N . ASP A 1 95 ? 13.065 6.241 -8.280 1.00 84.06 95 ASP A N 1
ATOM 708 C CA . ASP A 1 95 ? 13.352 7.652 -8.566 1.00 84.06 95 ASP A CA 1
ATOM 709 C C . ASP A 1 95 ? 14.805 7.895 -9.035 1.00 84.06 95 ASP A C 1
ATOM 711 O O . ASP A 1 95 ? 15.096 8.888 -9.700 1.00 84.06 95 ASP A O 1
ATOM 715 N N . SER A 1 96 ? 15.728 6.989 -8.697 1.00 85.62 96 SER A N 1
ATOM 716 C CA . SER A 1 96 ? 17.166 7.161 -8.884 1.00 85.62 96 SER A CA 1
ATOM 717 C C . SER A 1 96 ? 17.923 5.830 -8.896 1.00 85.62 96 SER A C 1
ATOM 719 O O . SER A 1 96 ? 17.527 4.842 -8.273 1.00 85.62 96 SER A O 1
ATOM 721 N N . PHE A 1 97 ? 19.090 5.819 -9.546 1.00 88.31 97 PHE A N 1
ATOM 722 C CA . PHE A 1 97 ? 19.992 4.661 -9.531 1.00 88.31 97 PHE A CA 1
ATOM 723 C C . PHE A 1 97 ? 20.511 4.333 -8.124 1.00 88.31 97 PHE A C 1
ATOM 725 O O . PHE A 1 97 ? 20.701 3.165 -7.797 1.00 88.31 97 PHE A O 1
ATOM 732 N N . SER A 1 98 ? 20.709 5.339 -7.269 1.00 85.62 98 SER A N 1
ATOM 733 C CA . SER A 1 98 ? 21.130 5.119 -5.881 1.00 85.62 98 SER A CA 1
ATOM 734 C C . SER A 1 98 ? 20.084 4.327 -5.091 1.00 85.62 98 SER A C 1
ATOM 736 O O . SER A 1 98 ? 20.442 3.428 -4.333 1.00 85.62 98 SER A O 1
ATOM 738 N N . ARG A 1 99 ? 18.790 4.615 -5.292 1.00 80.56 99 ARG A N 1
ATOM 739 C CA . ARG A 1 99 ? 17.700 3.861 -4.657 1.00 80.56 99 ARG A CA 1
ATOM 740 C C . ARG A 1 99 ? 17.606 2.443 -5.201 1.00 80.56 99 ARG A C 1
ATOM 742 O O . ARG A 1 99 ? 17.501 1.521 -4.404 1.00 80.56 99 ARG A O 1
ATOM 749 N N . LEU A 1 100 ? 17.781 2.257 -6.511 1.00 84.81 100 LEU A N 1
ATOM 750 C CA . LEU A 1 100 ? 17.857 0.923 -7.111 1.00 84.81 100 LEU A CA 1
ATOM 751 C C . LEU A 1 100 ? 18.902 0.029 -6.416 1.00 84.81 100 LEU A C 1
ATOM 753 O O . LEU A 1 100 ? 18.604 -1.121 -6.098 1.00 84.81 100 LEU A O 1
ATOM 757 N N . VAL A 1 101 ? 20.111 0.547 -6.158 1.00 84.12 101 VAL A N 1
ATOM 758 C CA . VAL A 1 101 ? 21.177 -0.223 -5.484 1.00 84.12 101 VAL A CA 1
ATOM 759 C C . VAL A 1 101 ? 20.757 -0.640 -4.073 1.00 84.12 101 VAL A C 1
ATOM 761 O O . VAL A 1 101 ? 21.022 -1.768 -3.660 1.00 84.12 101 VAL A O 1
ATOM 764 N N . ASN A 1 102 ? 20.059 0.237 -3.353 1.00 75.06 102 ASN A N 1
ATOM 765 C CA . ASN A 1 102 ? 19.600 -0.036 -1.992 1.00 75.06 102 ASN A CA 1
ATOM 766 C C . ASN A 1 102 ? 18.382 -0.977 -1.938 1.00 75.06 102 ASN A C 1
ATOM 768 O O . ASN A 1 102 ? 18.106 -1.551 -0.890 1.00 75.06 102 ASN A O 1
ATOM 772 N N . SER A 1 103 ? 17.692 -1.195 -3.060 1.00 75.75 103 SER A N 1
ATOM 773 C CA . SER A 1 103 ? 16.481 -2.022 -3.156 1.00 75.75 103 SER A CA 1
ATOM 774 C C . SER A 1 103 ? 16.741 -3.437 -3.693 1.00 75.75 103 SER A C 1
ATOM 776 O O . SER A 1 103 ? 15.854 -4.081 -4.261 1.00 75.75 103 SER A O 1
ATOM 778 N N . GLN A 1 104 ? 17.954 -3.969 -3.501 1.00 78.88 104 GLN A N 1
ATOM 779 C CA . GLN A 1 104 ? 18.328 -5.308 -3.972 1.00 78.88 104 GLN A CA 1
ATOM 780 C C . GLN A 1 104 ? 17.372 -6.400 -3.459 1.00 78.88 104 GLN A C 1
ATOM 782 O O . GLN A 1 104 ? 16.934 -7.249 -4.236 1.00 78.88 104 GLN A O 1
ATOM 787 N N . ASN A 1 105 ? 17.010 -6.367 -2.173 1.00 71.38 105 ASN A N 1
ATOM 788 C CA . ASN A 1 105 ? 16.112 -7.360 -1.572 1.00 71.38 105 ASN A CA 1
ATOM 789 C C . ASN A 1 105 ? 14.700 -7.300 -2.169 1.00 71.38 105 ASN A C 1
ATOM 791 O O . ASN A 1 105 ? 14.092 -8.341 -2.423 1.00 71.38 105 ASN A O 1
ATOM 795 N N . GLN A 1 106 ? 14.211 -6.094 -2.463 1.00 71.88 106 GLN A N 1
ATOM 796 C CA . GLN A 1 106 ? 12.928 -5.887 -3.125 1.00 71.88 106 GLN A CA 1
ATOM 797 C C . GLN A 1 106 ? 12.929 -6.488 -4.535 1.00 71.88 106 GLN A C 1
ATOM 799 O O . GLN A 1 106 ? 11.958 -7.117 -4.940 1.00 71.88 106 GLN A O 1
ATOM 804 N N . ILE A 1 107 ? 14.017 -6.353 -5.295 1.00 81.50 107 ILE A N 1
ATOM 805 C CA . ILE A 1 107 ? 14.123 -6.967 -6.627 1.00 81.50 107 ILE A CA 1
ATOM 806 C C . ILE A 1 107 ? 14.201 -8.491 -6.514 1.00 81.50 107 ILE A C 1
ATOM 808 O O . ILE A 1 107 ? 13.498 -9.202 -7.233 1.00 81.50 107 ILE A O 1
ATOM 812 N N . LEU A 1 108 ? 15.011 -9.005 -5.586 1.00 79.94 108 LEU A N 1
ATOM 813 C CA . LEU A 1 108 ? 15.167 -10.444 -5.380 1.00 79.94 108 LEU A CA 1
ATOM 814 C C . LEU A 1 108 ? 13.848 -11.129 -5.002 1.00 79.94 108 LEU A C 1
ATOM 816 O O . LEU A 1 108 ? 13.599 -12.238 -5.476 1.00 79.94 108 LEU A O 1
ATOM 820 N N . SER A 1 109 ? 12.974 -10.467 -4.237 1.00 72.81 109 SER A N 1
ATOM 821 C CA . SER A 1 109 ? 11.661 -11.020 -3.878 1.00 72.81 109 SER A CA 1
ATOM 822 C C . SER A 1 109 ? 10.709 -11.165 -5.074 1.00 72.81 109 SER A C 1
ATOM 824 O O . SER A 1 109 ? 9.866 -12.062 -5.074 1.00 72.81 109 SER A O 1
ATOM 826 N N . HIS A 1 110 ? 10.871 -10.358 -6.131 1.00 76.62 110 HIS A N 1
ATOM 827 C CA . HIS A 1 110 ? 10.119 -10.510 -7.384 1.00 76.62 110 HIS A CA 1
ATOM 828 C C . HIS A 1 110 ? 10.668 -11.640 -8.267 1.00 76.62 110 HIS A C 1
ATOM 830 O O . HIS A 1 110 ? 9.908 -12.287 -8.988 1.00 76.62 110 HIS A O 1
ATOM 836 N N . ILE A 1 111 ? 11.985 -11.867 -8.230 1.00 81.94 111 ILE A N 1
ATOM 837 C CA . ILE A 1 111 ? 12.685 -12.869 -9.051 1.00 81.94 111 ILE A CA 1
ATOM 838 C C . ILE A 1 111 ? 12.468 -14.274 -8.490 1.00 81.94 111 ILE A C 1
ATOM 840 O O . ILE A 1 111 ? 12.093 -15.193 -9.218 1.00 81.94 111 ILE A O 1
ATOM 844 N N . CYS A 1 112 ? 12.692 -14.420 -7.187 1.00 76.38 112 CYS A N 1
ATOM 845 C CA . CYS A 1 112 ? 12.591 -15.671 -6.454 1.00 76.38 112 CYS A CA 1
ATOM 846 C C . CYS A 1 112 ? 11.578 -15.497 -5.320 1.00 76.38 112 CYS A C 1
ATOM 848 O O . CYS A 1 112 ? 11.983 -15.425 -4.157 1.00 76.38 112 CYS A O 1
ATOM 850 N N . PRO A 1 113 ? 10.270 -15.409 -5.624 1.00 66.94 113 PRO A N 1
ATOM 851 C CA . PRO A 1 113 ? 9.267 -15.343 -4.579 1.00 66.94 113 PRO A CA 1
ATOM 852 C C . PRO A 1 113 ? 9.307 -16.665 -3.815 1.00 66.94 113 PRO A C 1
ATOM 854 O O . PRO A 1 113 ? 8.875 -17.704 -4.316 1.00 66.94 113 PRO A O 1
ATOM 857 N N . ILE A 1 114 ? 9.857 -16.634 -2.603 1.00 59.72 114 ILE A N 1
ATOM 858 C CA . ILE A 1 114 ? 9.687 -17.726 -1.653 1.00 59.72 114 ILE A CA 1
ATOM 859 C C . ILE A 1 114 ? 8.187 -17.742 -1.358 1.00 59.72 114 ILE A C 1
ATOM 861 O O . ILE A 1 114 ? 7.662 -16.711 -0.934 1.00 59.72 114 ILE A O 1
ATOM 865 N N . PRO A 1 115 ? 7.463 -18.845 -1.629 1.00 57.78 115 PRO A N 1
ATOM 866 C CA . PRO A 1 115 ? 6.069 -18.931 -1.237 1.00 57.78 115 PRO A CA 1
ATOM 867 C C . PRO A 1 115 ? 6.006 -18.661 0.259 1.00 57.78 115 PRO A C 1
ATOM 869 O O . PRO A 1 115 ? 6.644 -19.385 1.028 1.00 57.78 115 PRO A O 1
ATOM 872 N N . ASP A 1 116 ? 5.289 -17.606 0.655 1.00 58.25 116 ASP A N 1
ATOM 873 C CA . ASP A 1 116 ? 5.121 -17.298 2.070 1.00 58.25 116 ASP A CA 1
ATOM 874 C C . ASP A 1 116 ? 4.653 -18.587 2.761 1.00 58.25 116 ASP A C 1
ATOM 876 O O . ASP A 1 116 ? 3.685 -19.206 2.284 1.00 58.25 116 ASP A O 1
ATOM 880 N N . PRO A 1 117 ? 5.319 -19.030 3.847 1.00 59.06 117 PRO A N 1
ATOM 881 C CA . PRO A 1 117 ? 4.811 -20.151 4.616 1.00 59.06 117 PRO A CA 1
ATOM 882 C C . PRO A 1 117 ? 3.345 -19.862 4.954 1.00 59.06 117 PRO A C 1
ATOM 884 O O . PRO A 1 117 ? 2.990 -18.692 5.149 1.00 59.06 117 PRO A O 1
ATOM 887 N N . PRO A 1 118 ? 2.465 -20.881 4.981 1.00 61.75 118 PRO A N 1
ATOM 888 C CA . PRO A 1 118 ? 1.059 -20.660 5.265 1.00 61.75 118 PRO A CA 1
ATOM 889 C C . PRO A 1 118 ? 0.940 -19.873 6.567 1.00 61.75 118 PRO A C 1
ATOM 891 O O . PRO A 1 118 ? 1.243 -20.389 7.640 1.00 61.75 118 PRO A O 1
ATOM 894 N N . LEU A 1 119 ? 0.561 -18.597 6.467 1.00 63.81 119 LEU A N 1
ATOM 895 C CA . LEU A 1 119 ? 0.294 -17.795 7.646 1.00 63.81 119 LEU A CA 1
ATOM 896 C C . LEU A 1 119 ? -0.940 -18.421 8.294 1.00 63.81 119 LEU A C 1
ATOM 898 O O . LEU A 1 119 ? -2.051 -18.271 7.776 1.00 63.81 119 LEU A O 1
ATOM 902 N N . GLU A 1 120 ? -0.738 -19.180 9.368 1.00 63.62 120 GLU A N 1
ATOM 903 C CA . GLU A 1 120 ? -1.834 -19.707 10.167 1.00 63.62 120 GLU A CA 1
ATOM 904 C C . GLU A 1 120 ? -2.582 -18.509 10.745 1.00 63.62 120 GLU A C 1
ATOM 906 O O . GLU A 1 120 ? -2.108 -17.850 11.668 1.00 63.62 120 GLU A O 1
ATOM 911 N N . VAL A 1 121 ? -3.730 -18.171 10.149 1.00 64.12 121 VAL A N 1
ATOM 912 C CA . VAL A 1 121 ? -4.587 -17.113 10.680 1.00 64.12 121 VAL A CA 1
ATOM 913 C C . VAL A 1 121 ? -5.081 -17.613 12.038 1.00 64.12 121 VAL A C 1
ATOM 915 O O . VAL A 1 121 ? -5.831 -18.592 12.079 1.00 64.12 121 VAL A O 1
ATOM 918 N N . PRO A 1 122 ? -4.690 -16.974 13.153 1.00 62.94 122 PRO A N 1
ATOM 919 C CA . PRO A 1 122 ? -4.845 -17.560 14.483 1.00 62.94 122 PRO A CA 1
ATOM 920 C C . PRO A 1 122 ? -6.305 -17.603 14.961 1.00 62.94 122 PRO A C 1
ATOM 922 O O . PRO A 1 122 ? -6.590 -18.066 16.062 1.00 62.94 122 PRO A O 1
ATOM 925 N N . CYS A 1 123 ? -7.258 -17.128 14.152 1.00 65.38 123 CYS A N 1
ATOM 926 C CA . CYS A 1 123 ? -8.672 -17.115 14.486 1.00 65.38 123 CYS A CA 1
ATOM 927 C C . CYS A 1 123 ? -9.570 -17.425 13.280 1.00 65.38 123 CYS A C 1
ATOM 929 O O . CYS A 1 123 ? -9.393 -16.906 12.179 1.00 65.38 123 CYS A O 1
ATOM 931 N N . LYS A 1 124 ? -10.639 -18.194 13.520 1.00 62.91 124 LYS A N 1
ATOM 932 C CA . LYS A 1 124 ? -11.752 -18.380 12.571 1.00 62.91 124 LYS A CA 1
ATOM 933 C C . LYS A 1 124 ? -12.753 -17.223 12.667 1.00 62.91 124 LYS A C 1
ATOM 935 O O . LYS A 1 124 ? -13.940 -17.437 12.918 1.00 62.91 124 LYS A O 1
ATOM 940 N N . ARG A 1 125 ? -12.291 -15.975 12.535 1.00 67.00 125 ARG A N 1
ATOM 941 C CA . ARG A 1 125 ? -13.208 -14.827 12.513 1.00 67.00 125 ARG A CA 1
ATOM 942 C C . ARG A 1 125 ? -13.946 -14.773 11.188 1.00 67.00 125 ARG A C 1
ATOM 944 O O . ARG A 1 125 ? -13.343 -14.605 10.138 1.00 67.00 125 ARG A O 1
ATOM 951 N N . THR A 1 126 ? -15.267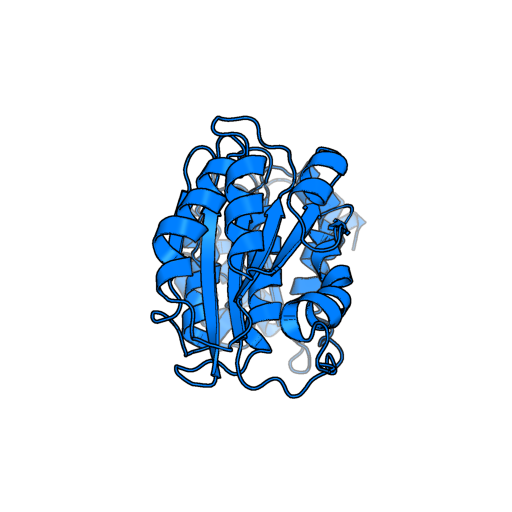 -14.870 11.262 1.00 70.56 126 THR A N 1
ATOM 952 C CA . THR A 1 126 ? -16.128 -14.837 10.077 1.00 70.56 126 THR A CA 1
ATOM 953 C C . THR A 1 126 ? -16.604 -13.430 9.735 1.00 70.56 126 THR A C 1
ATOM 955 O O . THR A 1 126 ? -16.931 -13.189 8.583 1.00 70.56 126 THR A O 1
ATOM 958 N N . LYS A 1 127 ? -16.633 -12.482 10.688 1.00 88.69 127 LYS A N 1
ATOM 959 C CA . LYS A 1 127 ? -17.119 -11.106 10.473 1.00 88.69 127 LYS A CA 1
ATOM 960 C C . LYS A 1 127 ? -16.140 -10.065 11.003 1.00 88.69 127 LYS A C 1
ATOM 962 O O . LYS A 1 127 ? -15.741 -10.121 12.163 1.00 88.69 127 LYS A O 1
ATOM 967 N N . LEU A 1 128 ? -15.810 -9.102 10.151 1.00 90.88 128 LEU A N 1
ATOM 968 C CA . LEU A 1 128 ? -14.899 -7.995 10.429 1.00 90.88 128 LEU A CA 1
ATOM 969 C C . LEU A 1 128 ? -15.223 -6.832 9.485 1.00 90.88 128 LEU A C 1
ATOM 971 O O . LEU A 1 128 ? -15.483 -7.080 8.309 1.00 90.88 128 LEU A O 1
ATOM 975 N N . ASP A 1 129 ? -15.180 -5.597 9.978 1.00 95.06 129 ASP A N 1
ATOM 976 C CA . ASP A 1 129 ? -15.084 -4.389 9.157 1.00 95.06 129 ASP A CA 1
ATOM 977 C C . ASP A 1 129 ? -13.688 -3.779 9.378 1.00 95.06 129 ASP A C 1
ATOM 979 O O . ASP A 1 129 ? -13.371 -3.327 10.478 1.00 95.06 129 ASP A O 1
ATOM 983 N N . LEU A 1 130 ? -12.834 -3.814 8.353 1.00 96.38 130 LEU A N 1
ATOM 984 C CA . LEU A 1 130 ? -11.463 -3.299 8.403 1.00 96.38 130 LEU A CA 1
ATOM 985 C C . LEU A 1 130 ? -11.313 -2.080 7.490 1.00 96.38 130 LEU A C 1
ATOM 987 O O . LEU A 1 130 ? -11.538 -2.166 6.286 1.00 96.38 130 LEU A O 1
ATOM 991 N N . VAL A 1 131 ? -10.889 -0.959 8.057 1.00 98.38 131 VAL A N 1
ATOM 992 C CA . VAL A 1 131 ? -10.498 0.242 7.322 1.00 98.38 131 VAL A CA 1
ATOM 993 C C . VAL A 1 131 ? -8.981 0.340 7.320 1.00 98.38 131 VAL A C 1
ATOM 995 O O . VAL A 1 131 ? -8.370 0.326 8.385 1.00 98.38 131 VAL A O 1
ATOM 998 N N . VAL A 1 132 ? -8.372 0.477 6.147 1.00 98.62 132 VAL A N 1
ATOM 999 C CA . VAL A 1 132 ? -6.962 0.862 6.028 1.00 98.62 132 VAL A CA 1
ATOM 1000 C C . VAL A 1 132 ? -6.883 2.344 5.683 1.00 98.62 132 VAL A C 1
ATOM 1002 O O . VAL A 1 132 ? -7.535 2.805 4.749 1.00 98.62 132 VAL A O 1
ATOM 1005 N N . VAL A 1 133 ? -6.100 3.094 6.452 1.00 98.75 133 VAL A N 1
ATOM 1006 C CA . VAL A 1 133 ? -5.833 4.516 6.228 1.00 98.75 133 VAL A CA 1
ATOM 1007 C C . VAL A 1 133 ? -4.354 4.641 5.881 1.00 98.75 133 VAL A C 1
ATOM 1009 O O . VAL A 1 133 ? -3.513 4.474 6.760 1.00 98.75 133 VAL A O 1
ATOM 1012 N N . LEU A 1 134 ? -4.038 4.851 4.605 1.00 98.75 134 LEU A N 1
ATOM 1013 C CA . LEU A 1 134 ? -2.674 4.802 4.080 1.00 98.75 134 LEU A CA 1
ATOM 1014 C C . LEU A 1 134 ? -2.154 6.202 3.754 1.00 98.75 134 LEU A C 1
ATOM 1016 O O . LEU A 1 134 ? -2.774 6.948 2.996 1.00 98.75 134 LEU A O 1
ATOM 1020 N N . ASP A 1 135 ? -0.993 6.537 4.295 1.00 98.50 135 ASP A N 1
ATOM 1021 C CA . ASP A 1 135 ? -0.297 7.770 3.959 1.00 98.50 135 ASP A CA 1
ATOM 1022 C C . ASP A 1 135 ? 0.186 7.762 2.499 1.00 98.50 135 ASP A C 1
ATOM 1024 O O . ASP A 1 135 ? 0.687 6.768 1.972 1.00 98.50 135 ASP A O 1
ATOM 1028 N N . SER A 1 136 ? -0.031 8.882 1.827 1.00 98.00 136 SER A N 1
ATOM 1029 C CA . SER A 1 136 ? 0.285 9.162 0.431 1.00 98.00 136 SER A CA 1
ATOM 1030 C C . SER A 1 136 ? 1.055 10.480 0.302 1.00 98.00 136 SER A C 1
ATOM 1032 O O . SER A 1 136 ? 1.059 11.093 -0.767 1.00 98.00 136 SER A O 1
ATOM 1034 N N . SER A 1 137 ? 1.663 10.947 1.397 1.00 97.44 137 SER A N 1
ATOM 1035 C CA . SER A 1 137 ? 2.487 12.152 1.489 1.00 97.44 137 SER A CA 1
ATOM 1036 C C . SER A 1 137 ? 3.655 12.162 0.492 1.00 97.44 137 SER A C 1
ATOM 1038 O O . SER A 1 137 ? 3.938 11.204 -0.233 1.00 97.44 137 SER A O 1
ATOM 1040 N N . ALA A 1 138 ? 4.325 13.311 0.397 1.00 95.31 138 ALA A N 1
ATOM 1041 C CA . ALA A 1 138 ? 5.503 13.484 -0.446 1.00 95.31 138 ALA A CA 1
ATOM 1042 C C . ALA A 1 138 ? 6.771 12.814 0.107 1.00 95.31 138 ALA A C 1
ATOM 1044 O O . ALA A 1 138 ? 7.713 12.658 -0.664 1.00 95.31 138 ALA A O 1
ATOM 1045 N N . SER A 1 139 ? 6.812 12.440 1.393 1.00 94.88 139 SER A N 1
ATOM 1046 C CA . SER A 1 139 ? 7.959 11.732 1.984 1.00 94.88 139 SER A CA 1
ATOM 1047 C C . SER A 1 139 ? 8.028 10.267 1.550 1.00 94.88 139 SER A C 1
ATOM 1049 O O . SER A 1 139 ? 9.117 9.708 1.450 1.00 94.88 139 SER A O 1
ATOM 1051 N N . ILE A 1 140 ? 6.885 9.680 1.192 1.00 94.44 140 ILE A N 1
ATOM 1052 C CA . ILE A 1 140 ? 6.798 8.317 0.672 1.00 94.44 140 ILE A CA 1
ATOM 1053 C C . ILE A 1 140 ? 7.101 8.329 -0.831 1.00 94.44 140 ILE A C 1
ATOM 1055 O O . ILE A 1 140 ? 6.451 9.037 -1.606 1.00 94.44 140 ILE A O 1
ATOM 1059 N N . SER A 1 141 ? 8.076 7.524 -1.259 1.00 88.81 141 SER A N 1
ATOM 1060 C CA . SER A 1 141 ? 8.372 7.315 -2.682 1.00 88.81 141 SER A CA 1
ATOM 1061 C C . SER A 1 141 ? 7.252 6.521 -3.376 1.00 88.81 141 SER A C 1
ATOM 1063 O O . SER A 1 141 ? 6.399 5.914 -2.725 1.00 88.81 141 SER A O 1
ATOM 1065 N N . ASN A 1 142 ? 7.212 6.501 -4.712 1.00 84.75 142 ASN A N 1
ATOM 1066 C CA . ASN A 1 142 ? 6.205 5.686 -5.410 1.00 84.75 142 ASN A CA 1
ATOM 1067 C C . ASN A 1 142 ? 6.411 4.190 -5.127 1.00 84.75 142 ASN A C 1
ATOM 1069 O O . ASN A 1 142 ? 5.450 3.435 -5.011 1.00 84.75 142 ASN A O 1
ATOM 1073 N N . GLU A 1 143 ? 7.663 3.794 -4.935 1.00 83.00 143 GLU A N 1
ATOM 1074 C CA . GLU A 1 143 ? 8.105 2.434 -4.660 1.00 83.00 143 GLU A CA 1
ATOM 1075 C C . GLU A 1 143 ? 7.692 1.968 -3.271 1.00 83.00 143 GLU A C 1
ATOM 1077 O O . GLU A 1 143 ? 7.164 0.868 -3.103 1.00 83.00 143 GLU A O 1
ATOM 1082 N N . ASP A 1 144 ? 7.906 2.829 -2.279 1.00 90.25 144 ASP A N 1
ATOM 1083 C CA . ASP A 1 144 ? 7.501 2.593 -0.898 1.00 90.25 144 ASP A CA 1
ATOM 1084 C C . ASP A 1 144 ? 5.971 2.508 -0.806 1.00 90.25 144 ASP A C 1
ATOM 1086 O O . ASP A 1 144 ? 5.418 1.603 -0.171 1.00 90.25 144 ASP A O 1
ATOM 1090 N N . TYR A 1 145 ? 5.264 3.377 -1.536 1.00 94.62 145 TYR A N 1
ATOM 1091 C CA . TYR A 1 145 ? 3.809 3.315 -1.647 1.00 94.62 145 TYR A CA 1
ATOM 1092 C C . TYR A 1 145 ? 3.343 2.010 -2.319 1.00 94.62 145 TYR A C 1
ATOM 1094 O O . TYR A 1 145 ? 2.403 1.369 -1.843 1.00 94.62 145 TYR A O 1
ATOM 1102 N N . ASP A 1 146 ? 4.023 1.547 -3.372 1.00 88.44 146 ASP A N 1
ATOM 1103 C CA . ASP A 1 146 ? 3.766 0.244 -3.999 1.00 88.44 146 ASP A CA 1
ATOM 1104 C C . ASP A 1 146 ? 4.020 -0.932 -3.040 1.00 88.44 146 ASP A C 1
ATOM 1106 O O . ASP A 1 146 ? 3.215 -1.869 -2.985 1.00 88.44 146 ASP A O 1
ATOM 1110 N N . SER A 1 147 ? 5.082 -0.877 -2.230 1.00 88.50 147 SER A N 1
ATOM 1111 C CA . SER A 1 147 ? 5.337 -1.846 -1.156 1.00 88.50 147 SER A CA 1
ATOM 1112 C C . SER A 1 147 ? 4.205 -1.860 -0.123 1.00 88.50 147 SER A C 1
ATOM 1114 O O . SER A 1 147 ? 3.698 -2.937 0.205 1.00 88.50 147 SER A O 1
ATOM 1116 N N . ALA A 1 148 ? 3.710 -0.696 0.307 1.00 95.81 148 ALA A N 1
ATOM 1117 C CA . ALA A 1 148 ? 2.563 -0.609 1.211 1.00 95.81 148 ALA A CA 1
ATOM 1118 C C . ALA A 1 148 ? 1.280 -1.199 0.600 1.00 95.81 148 ALA A C 1
ATOM 1120 O O . ALA A 1 148 ? 0.570 -1.960 1.262 1.00 95.81 148 ALA A O 1
ATOM 1121 N N . LYS A 1 149 ? 0.995 -0.929 -0.681 1.00 95.31 149 LYS A N 1
ATOM 1122 C CA . LYS A 1 149 ? -0.158 -1.516 -1.389 1.00 95.31 149 LYS A CA 1
ATOM 1123 C C . LYS A 1 149 ? -0.068 -3.040 -1.479 1.00 95.31 149 LYS A C 1
ATOM 1125 O O . LYS A 1 149 ? -1.071 -3.716 -1.248 1.00 95.31 149 LYS A O 1
ATOM 1130 N N . ARG A 1 150 ? 1.115 -3.596 -1.774 1.00 91.12 150 ARG A N 1
ATOM 1131 C CA . ARG A 1 150 ? 1.347 -5.056 -1.783 1.00 91.12 150 ARG A CA 1
ATOM 1132 C C . ARG A 1 150 ? 1.124 -5.669 -0.405 1.00 91.12 150 ARG A C 1
ATOM 1134 O O . ARG A 1 150 ? 0.448 -6.689 -0.288 1.00 91.12 150 ARG A O 1
ATOM 1141 N N . PHE A 1 151 ? 1.633 -5.027 0.638 1.00 93.88 151 PHE A N 1
ATOM 1142 C CA . PHE A 1 151 ? 1.414 -5.449 2.016 1.00 93.88 151 PHE A CA 1
ATOM 1143 C C . PHE A 1 151 ? -0.079 -5.465 2.391 1.00 93.88 151 PH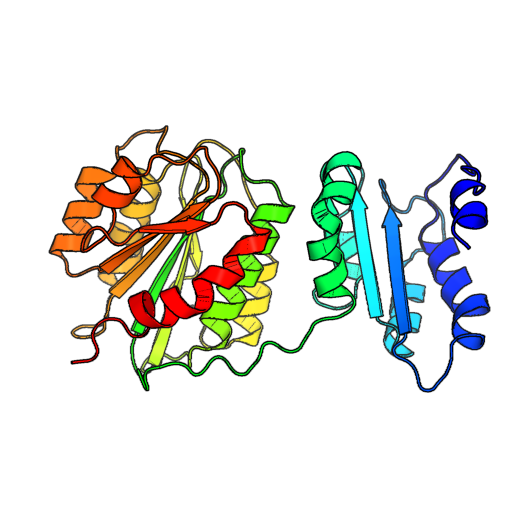E A C 1
ATOM 1145 O O . PHE A 1 151 ? -0.581 -6.455 2.926 1.00 93.88 151 PHE A O 1
ATOM 1152 N N . ILE A 1 152 ? -0.828 -4.422 2.026 1.00 96.25 152 ILE A N 1
ATOM 1153 C CA . ILE A 1 152 ? -2.284 -4.360 2.227 1.00 96.25 152 ILE A CA 1
ATOM 1154 C C . ILE A 1 152 ? -3.000 -5.465 1.436 1.00 96.25 152 ILE A C 1
ATOM 1156 O O . ILE A 1 152 ? -3.895 -6.122 1.972 1.00 96.25 152 ILE A O 1
ATOM 1160 N N . ALA A 1 153 ? -2.582 -5.726 0.193 1.00 92.81 153 ALA A N 1
ATOM 1161 C CA . ALA A 1 153 ? -3.119 -6.820 -0.614 1.00 92.81 153 ALA A CA 1
ATOM 1162 C C . ALA A 1 153 ? -2.885 -8.188 0.052 1.00 92.81 153 ALA A C 1
ATOM 1164 O O . ALA A 1 153 ? -3.798 -9.016 0.068 1.00 92.81 153 ALA A O 1
ATOM 1165 N N . LYS A 1 154 ? -1.717 -8.411 0.679 1.00 90.00 154 LYS A N 1
ATOM 1166 C CA . LYS A 1 154 ? -1.447 -9.619 1.480 1.00 90.00 154 LYS A CA 1
ATOM 1167 C C . LYS A 1 154 ? -2.407 -9.740 2.667 1.00 90.00 154 LYS A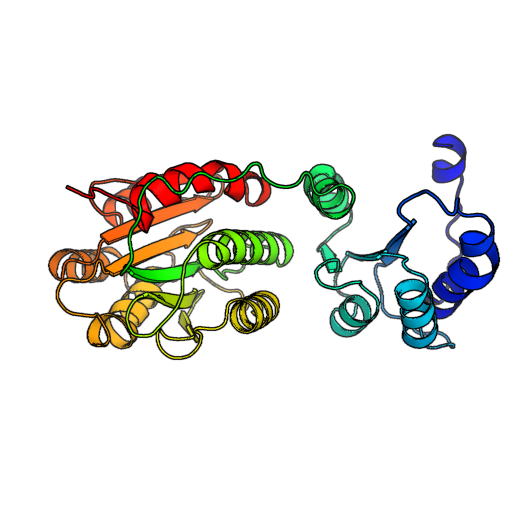 C 1
ATOM 1169 O O . LYS A 1 154 ? -2.907 -10.835 2.913 1.00 90.00 154 LYS A O 1
ATOM 1174 N N . ILE A 1 155 ? -2.719 -8.644 3.366 1.00 91.75 155 ILE A N 1
ATOM 1175 C CA . ILE A 1 155 ? -3.699 -8.651 4.468 1.00 91.75 155 ILE A CA 1
ATOM 1176 C C . ILE A 1 155 ? -5.091 -9.024 3.940 1.00 91.75 155 ILE A C 1
ATOM 1178 O O . ILE A 1 155 ? -5.711 -9.965 4.436 1.00 91.75 155 ILE A O 1
ATOM 1182 N N . PHE A 1 156 ? -5.582 -8.320 2.917 1.00 92.44 156 PHE A N 1
ATOM 1183 C CA . PHE A 1 156 ? -6.931 -8.539 2.386 1.00 92.44 156 PHE A CA 1
ATOM 1184 C C . PHE A 1 156 ? -7.091 -9.904 1.718 1.00 92.44 156 PHE A C 1
ATOM 1186 O O . PHE A 1 156 ? -8.131 -10.538 1.878 1.00 92.44 156 PHE A O 1
ATOM 1193 N N . GLY A 1 157 ? -6.057 -10.403 1.038 1.00 89.19 157 GLY A N 1
ATOM 1194 C CA . GLY A 1 157 ? -6.075 -11.698 0.359 1.00 89.19 157 GLY A CA 1
ATOM 1195 C C . GLY A 1 157 ? -6.259 -12.900 1.292 1.00 89.19 157 GLY A C 1
ATOM 1196 O O . GLY A 1 157 ? -6.635 -13.974 0.826 1.00 89.19 157 GLY A O 1
ATOM 1197 N N . LYS A 1 158 ? -6.036 -12.737 2.603 1.00 85.62 158 LYS A N 1
ATOM 1198 C CA . LYS A 1 158 ? -6.310 -13.772 3.617 1.00 85.62 158 LYS A CA 1
ATOM 1199 C C . LYS A 1 158 ? -7.715 -13.680 4.211 1.00 85.62 158 LYS A C 1
ATOM 1201 O O . LYS A 1 158 ? -8.104 -14.561 4.974 1.00 85.62 158 LYS A O 1
ATOM 1206 N N . LEU A 1 159 ? -8.466 -12.623 3.907 1.00 86.88 159 LEU A N 1
ATOM 1207 C CA . LEU A 1 159 ? -9.819 -12.436 4.410 1.00 86.88 159 LEU A CA 1
ATOM 1208 C C . LEU A 1 159 ? -10.829 -13.075 3.460 1.00 86.88 159 LEU A C 1
ATOM 1210 O O . LEU A 1 159 ? -10.772 -12.922 2.239 1.00 86.88 159 LEU A O 1
ATOM 1214 N N . GLU A 1 160 ? -11.809 -13.756 4.043 1.00 88.81 160 GLU A N 1
ATOM 1215 C CA . GLU A 1 160 ? -12.987 -14.191 3.308 1.00 88.81 160 GLU A CA 1
ATOM 1216 C C . GLU A 1 160 ? -13.963 -13.011 3.200 1.00 88.81 160 GLU A C 1
ATOM 1218 O O . GLU A 1 160 ? -14.658 -12.665 4.162 1.00 88.81 160 GLU A O 1
ATOM 1223 N N . LEU A 1 161 ? -13.984 -12.351 2.040 1.00 92.19 161 LEU A N 1
ATOM 1224 C CA . LEU A 1 161 ? -14.790 -11.151 1.834 1.00 92.19 161 LEU A CA 1
ATOM 1225 C C . LEU A 1 161 ? -16.244 -11.474 1.469 1.00 92.19 161 LEU A C 1
ATOM 1227 O O . LEU A 1 161 ? -16.552 -12.456 0.794 1.00 92.19 161 LEU A O 1
ATOM 1231 N N . GLY A 1 162 ? -17.163 -10.629 1.934 1.00 93.12 162 GLY A N 1
ATOM 1232 C CA . GLY A 1 162 ? -18.577 -10.713 1.582 1.00 93.12 162 GLY A CA 1
ATOM 1233 C C . GLY A 1 162 ? -19.475 -9.846 2.469 1.00 93.12 162 GLY A C 1
ATOM 1234 O O . GLY A 1 162 ? -19.070 -9.459 3.568 1.00 93.12 162 GLY A O 1
ATOM 1235 N N . PRO A 1 163 ? -20.739 -9.607 2.070 1.00 91.81 163 PRO A N 1
ATOM 1236 C CA . PRO A 1 163 ? -21.668 -8.750 2.821 1.00 91.81 163 PRO A CA 1
ATOM 1237 C C . PRO A 1 163 ? -21.849 -9.179 4.287 1.00 91.81 163 PRO A C 1
ATOM 1239 O O . PRO A 1 163 ? -21.906 -8.359 5.204 1.00 91.81 163 PRO A O 1
ATOM 1242 N N . ASN A 1 164 ? -21.867 -10.496 4.514 1.00 89.94 164 ASN A N 1
ATOM 1243 C CA . ASN A 1 164 ? -22.009 -11.127 5.827 1.00 89.94 164 ASN A CA 1
ATOM 1244 C C . ASN A 1 164 ? -20.699 -11.718 6.366 1.00 89.94 164 ASN A C 1
ATOM 1246 O O . ASN A 1 164 ? -20.750 -12.467 7.341 1.00 89.94 164 ASN A O 1
ATOM 1250 N N . LYS A 1 165 ? -19.554 -11.387 5.751 1.00 91.25 165 LYS A N 1
ATOM 1251 C CA . LYS A 1 165 ? -18.228 -11.890 6.129 1.00 91.25 165 LYS A CA 1
ATOM 1252 C C . LYS A 1 165 ? -17.275 -10.744 6.497 1.00 91.25 165 LYS A C 1
ATOM 1254 O O . LYS A 1 165 ? -17.725 -9.786 7.136 1.00 91.25 165 LYS A O 1
ATOM 1259 N N . GLY A 1 166 ? -15.998 -10.811 6.116 1.00 91.94 166 GLY A N 1
ATOM 1260 C CA . GLY A 1 166 ? -15.086 -9.670 6.149 1.00 91.94 166 GLY A CA 1
ATOM 1261 C C . GLY A 1 166 ? -15.489 -8.600 5.129 1.00 91.94 166 GLY A C 1
ATOM 1262 O O . GLY A 1 166 ? -15.883 -8.917 4.007 1.00 91.94 166 GLY A O 1
ATOM 1263 N N . ARG A 1 167 ? -15.400 -7.329 5.513 1.00 96.00 167 ARG A N 1
ATOM 1264 C CA . ARG A 1 167 ? -15.520 -6.180 4.612 1.00 96.00 167 ARG A CA 1
ATOM 1265 C C . ARG A 1 167 ? -14.320 -5.274 4.816 1.00 96.00 167 ARG A C 1
ATOM 1267 O O . ARG A 1 167 ? -13.888 -5.072 5.952 1.00 96.00 167 ARG A O 1
ATOM 1274 N N . VAL A 1 168 ? -13.810 -4.721 3.725 1.00 97.50 168 VAL A N 1
ATOM 1275 C CA . VAL A 1 168 ? -12.636 -3.848 3.737 1.00 97.50 168 VAL A CA 1
ATOM 1276 C C . VAL A 1 168 ? -12.954 -2.513 3.079 1.00 97.50 168 VAL A C 1
ATOM 1278 O O . VAL A 1 168 ? -13.732 -2.458 2.131 1.00 97.50 168 VAL A O 1
ATOM 1281 N N . ALA A 1 169 ? -12.367 -1.442 3.592 1.00 98.38 169 ALA A N 1
ATOM 1282 C CA . ALA A 1 169 ? -12.413 -0.109 3.006 1.00 98.38 169 ALA A CA 1
ATOM 1283 C C . ALA A 1 169 ? -11.021 0.521 3.080 1.00 98.38 169 ALA A C 1
ATOM 1285 O O . ALA A 1 169 ? -10.222 0.158 3.948 1.00 98.38 169 ALA A O 1
ATOM 1286 N N . MET A 1 170 ? -10.735 1.466 2.188 1.00 98.62 170 MET A N 1
ATOM 1287 C CA . MET A 1 170 ? -9.438 2.133 2.154 1.00 98.62 170 MET A CA 1
ATOM 1288 C C . MET A 1 170 ? -9.576 3.628 1.890 1.00 98.62 170 MET A C 1
ATOM 1290 O O . MET A 1 170 ? -10.331 4.054 1.014 1.00 98.62 170 MET A O 1
ATOM 1294 N N . ILE A 1 171 ? -8.825 4.410 2.661 1.00 98.81 171 ILE A N 1
ATOM 1295 C CA . ILE A 1 171 ? -8.617 5.841 2.461 1.00 98.81 171 ILE A CA 1
ATOM 1296 C C . ILE A 1 171 ? -7.118 6.062 2.308 1.00 98.81 171 ILE A C 1
ATOM 1298 O O . ILE A 1 171 ? -6.354 5.672 3.187 1.00 98.81 171 ILE A O 1
ATOM 1302 N N . SER A 1 172 ? -6.706 6.724 1.235 1.00 98.62 172 SER A N 1
ATOM 1303 C CA . SER A 1 172 ? -5.357 7.276 1.121 1.00 98.62 172 SER A CA 1
ATOM 1304 C C . SER A 1 172 ? -5.376 8.748 1.513 1.00 98.62 172 SER A C 1
ATOM 1306 O O . SER A 1 172 ? -6.364 9.429 1.241 1.00 98.62 172 SER A O 1
ATOM 1308 N N . PHE A 1 173 ? -4.328 9.275 2.140 1.00 98.62 173 PHE A N 1
ATOM 1309 C CA . PHE A 1 173 ? -4.316 10.678 2.568 1.00 98.62 173 PHE A CA 1
ATOM 1310 C C . PHE A 1 173 ? -2.976 11.368 2.342 1.00 98.62 173 PHE A C 1
ATOM 1312 O O . PHE A 1 173 ? -1.927 10.751 2.438 1.00 98.62 173 PHE A O 1
ATOM 1319 N N . SER A 1 174 ? -3.027 12.672 2.083 1.00 97.88 174 SER A N 1
ATOM 1320 C CA . SER A 1 174 ? -1.883 13.575 2.213 1.00 97.88 174 SER A CA 1
ATOM 1321 C C . SER A 1 174 ? -2.363 14.891 2.845 1.00 97.88 174 SER A C 1
ATOM 1323 O O . SER A 1 174 ? -2.789 14.887 4.000 1.00 97.88 174 SER A O 1
ATOM 1325 N N . ASN A 1 175 ? -2.406 15.999 2.097 1.00 96.50 175 ASN A N 1
ATOM 1326 C CA . ASN A 1 175 ? -3.088 17.238 2.475 1.00 96.50 175 ASN A CA 1
ATOM 1327 C C . ASN A 1 175 ? -4.570 17.004 2.750 1.00 96.50 175 ASN A C 1
ATOM 1329 O O . ASN A 1 175 ? -5.113 17.605 3.675 1.00 96.50 175 ASN A O 1
ATOM 1333 N N . ASP A 1 176 ? -5.206 16.179 1.921 1.00 97.25 176 ASP A N 1
ATOM 1334 C CA . ASP A 1 176 ? -6.621 15.840 1.968 1.00 97.25 176 ASP A CA 1
ATOM 1335 C C . ASP A 1 176 ? -6.786 14.327 1.750 1.00 97.25 176 ASP A C 1
ATOM 1337 O O . ASP A 1 176 ? -5.986 13.710 1.037 1.00 97.25 176 ASP A O 1
ATOM 1341 N N . PRO A 1 177 ? -7.779 13.696 2.393 1.00 98.00 177 PRO A N 1
ATOM 1342 C CA . PRO A 1 177 ? -8.045 12.279 2.224 1.00 98.00 177 PRO A CA 1
ATOM 1343 C C . PRO A 1 177 ? -8.837 11.998 0.944 1.00 98.00 177 PRO A C 1
ATOM 1345 O O . PRO A 1 177 ? -9.708 12.766 0.538 1.00 98.00 177 PRO A O 1
ATOM 1348 N N . ARG A 1 178 ? -8.578 10.836 0.349 1.00 98.31 178 ARG A N 1
ATOM 1349 C CA . ARG A 1 178 ? -9.326 10.259 -0.764 1.00 98.31 178 ARG A CA 1
ATOM 1350 C C . ARG A 1 178 ? -9.883 8.909 -0.333 1.00 98.31 178 ARG A C 1
ATOM 1352 O O . ARG A 1 178 ? -9.124 7.997 -0.014 1.00 98.31 178 ARG A O 1
ATOM 1359 N N . LEU A 1 179 ? -11.207 8.764 -0.356 1.00 98.44 179 LEU A N 1
ATOM 1360 C CA . LEU A 1 179 ? -11.852 7.459 -0.218 1.00 98.44 179 LEU A CA 1
ATOM 1361 C C . LEU A 1 179 ? -11.587 6.637 -1.486 1.00 98.44 179 LEU A C 1
ATOM 1363 O O . LEU A 1 179 ? -12.187 6.892 -2.528 1.00 98.44 179 LEU A O 1
ATOM 1367 N N . ASP A 1 180 ? -10.683 5.664 -1.402 1.00 98.31 180 ASP A N 1
ATOM 1368 C CA . ASP A 1 180 ? -10.301 4.848 -2.556 1.00 98.31 180 ASP A CA 1
ATOM 1369 C C . ASP A 1 180 ? -11.365 3.794 -2.884 1.00 98.31 180 ASP A C 1
ATOM 1371 O O . ASP A 1 180 ? -11.600 3.517 -4.066 1.00 98.31 180 ASP A O 1
ATOM 1375 N N . PHE A 1 181 ? -11.984 3.214 -1.846 1.00 98.31 181 PHE A N 1
ATOM 1376 C CA . PHE A 1 181 ? -13.168 2.352 -1.918 1.00 98.31 181 PHE A CA 1
ATOM 1377 C C . PHE A 1 181 ? -13.800 2.115 -0.534 1.00 98.31 181 PHE A C 1
ATOM 1379 O O . PHE A 1 181 ? -13.142 2.186 0.507 1.00 98.31 181 PHE A O 1
ATOM 1386 N N . SER A 1 182 ? -15.096 1.807 -0.531 1.00 98.12 182 SER A N 1
ATOM 1387 C CA . SER A 1 182 ? -15.929 1.521 0.640 1.00 98.12 182 SER A CA 1
ATOM 1388 C C . SER A 1 182 ? -16.187 0.015 0.828 1.00 98.12 182 SER A C 1
ATOM 1390 O O . SER A 1 182 ? -15.890 -0.801 -0.041 1.00 98.12 182 SER A O 1
ATOM 1392 N N . PHE A 1 183 ? -16.808 -0.358 1.953 1.00 97.25 183 PHE A N 1
ATOM 1393 C CA . PHE A 1 183 ? -17.082 -1.750 2.362 1.00 97.25 183 PHE A CA 1
ATOM 1394 C C . PHE A 1 183 ? -17.959 -2.576 1.407 1.00 97.25 183 PHE A C 1
ATOM 1396 O O . PHE A 1 183 ? -18.089 -3.791 1.579 1.00 97.25 183 PHE A O 1
ATOM 1403 N N . GLU A 1 184 ? -18.642 -1.912 0.481 1.00 94.75 184 GLU A N 1
ATOM 1404 C CA . GLU A 1 184 ? -19.637 -2.498 -0.422 1.00 94.75 184 GLU A CA 1
ATOM 1405 C C . GLU A 1 184 ? -19.109 -2.633 -1.855 1.00 94.75 184 GLU A C 1
ATOM 1407 O O . GLU A 1 184 ? -19.743 -3.287 -2.679 1.00 94.75 184 GLU A O 1
ATOM 1412 N N . ASP A 1 185 ? -17.933 -2.067 -2.137 1.00 95.50 185 ASP A N 1
ATOM 1413 C CA . ASP A 1 185 ? -17.416 -1.943 -3.500 1.00 95.50 185 ASP A CA 1
ATOM 1414 C C . ASP A 1 185 ? -16.715 -3.229 -3.968 1.00 95.50 185 ASP A C 1
ATOM 1416 O O . ASP A 1 185 ? -16.741 -3.559 -5.156 1.00 95.50 185 ASP A O 1
ATOM 1420 N N . TYR A 1 186 ? -16.092 -3.975 -3.043 1.00 94.31 186 TYR A N 1
ATOM 1421 C CA . TYR A 1 186 ? -15.280 -5.151 -3.367 1.00 94.31 186 TYR A CA 1
ATOM 1422 C C . TYR A 1 186 ? -15.528 -6.331 -2.420 1.00 94.31 186 TYR A C 1
ATOM 1424 O O . TYR A 1 186 ? -15.202 -6.291 -1.235 1.00 94.31 186 TYR A O 1
ATOM 1432 N N . TYR A 1 187 ? -16.027 -7.430 -2.995 1.00 93.44 187 TYR A N 1
ATOM 1433 C CA . TYR A 1 187 ? -16.072 -8.761 -2.365 1.00 93.44 187 TYR A CA 1
ATOM 1434 C C . TYR A 1 187 ? -15.249 -9.813 -3.121 1.00 93.44 187 TYR A C 1
ATOM 1436 O O . TYR A 1 187 ? -15.104 -10.939 -2.657 1.00 93.44 187 TYR A O 1
ATOM 1444 N N . ASP A 1 188 ? -14.718 -9.454 -4.291 1.00 90.94 188 ASP A N 1
ATOM 1445 C CA . ASP A 1 188 ? -13.866 -10.307 -5.115 1.00 90.94 188 ASP A CA 1
ATOM 1446 C C . ASP A 1 188 ? -12.403 -9.905 -4.902 1.00 90.94 188 ASP A C 1
ATOM 1448 O O . ASP A 1 188 ? -11.995 -8.802 -5.280 1.00 90.94 188 ASP A O 1
ATOM 1452 N N . ASN A 1 189 ? -11.614 -10.816 -4.326 1.00 86.62 189 ASN A N 1
ATOM 1453 C CA . ASN A 1 189 ? -10.200 -10.584 -4.030 1.00 86.62 189 ASN A CA 1
ATOM 1454 C C . ASN A 1 189 ? -9.372 -10.255 -5.285 1.00 86.62 189 ASN A C 1
ATOM 1456 O O . ASN A 1 189 ? -8.443 -9.460 -5.190 1.00 86.62 189 ASN A O 1
ATOM 1460 N N . LYS A 1 190 ? -9.712 -10.786 -6.470 1.00 87.56 190 LYS A N 1
ATOM 1461 C CA . LYS A 1 190 ? -8.990 -10.470 -7.717 1.00 87.56 190 LYS A CA 1
ATOM 1462 C C . LYS A 1 190 ? -9.269 -9.043 -8.179 1.00 87.56 190 LYS A C 1
ATOM 1464 O O . LYS A 1 190 ? -8.354 -8.345 -8.611 1.00 87.56 190 LYS A O 1
ATOM 1469 N N . LYS A 1 191 ? -10.526 -8.594 -8.093 1.00 91.62 191 LYS A N 1
ATOM 1470 C CA . LYS A 1 191 ? -10.892 -7.209 -8.443 1.00 91.62 191 LYS A CA 1
ATOM 1471 C C . LYS A 1 191 ? -10.319 -6.209 -7.445 1.00 91.62 191 LYS A C 1
ATOM 1473 O O . LYS A 1 191 ? -9.861 -5.146 -7.854 1.00 91.62 191 LYS A O 1
ATOM 1478 N N . LEU A 1 192 ? -10.325 -6.563 -6.162 1.00 93.56 192 LEU A N 1
ATOM 1479 C CA . LEU A 1 192 ? -9.726 -5.755 -5.107 1.00 93.56 192 LEU A CA 1
ATOM 1480 C C . LEU A 1 192 ? -8.212 -5.612 -5.296 1.00 93.56 192 LEU A C 1
ATOM 1482 O O . LEU A 1 192 ? -7.701 -4.500 -5.226 1.00 93.56 192 LEU A O 1
ATOM 1486 N N . ASP A 1 193 ? -7.509 -6.704 -5.601 1.00 89.81 193 ASP A N 1
ATOM 1487 C CA . ASP A 1 193 ? -6.074 -6.680 -5.905 1.00 89.81 193 ASP A CA 1
ATOM 1488 C C . ASP A 1 193 ? -5.751 -5.770 -7.103 1.00 89.81 193 ASP A C 1
ATOM 1490 O O . ASP A 1 193 ? -4.851 -4.934 -7.032 1.00 89.81 193 ASP A O 1
ATOM 1494 N N . LEU A 1 194 ? -6.535 -5.857 -8.185 1.00 87.31 194 LEU A N 1
ATOM 1495 C CA . LEU A 1 194 ? -6.408 -4.952 -9.333 1.00 87.31 194 LEU A CA 1
ATOM 1496 C C . LEU A 1 194 ? -6.641 -3.485 -8.944 1.00 87.31 194 LEU A C 1
ATOM 1498 O O . LEU A 1 194 ? -5.889 -2.611 -9.373 1.00 87.31 194 LEU A O 1
ATOM 1502 N N . LYS A 1 195 ? -7.669 -3.206 -8.130 1.00 94.38 195 LYS A N 1
ATOM 1503 C CA . LYS A 1 195 ? -7.948 -1.853 -7.633 1.00 94.38 195 LYS A CA 1
ATOM 1504 C C . LYS A 1 195 ? -6.785 -1.325 -6.801 1.00 94.38 195 LYS A C 1
ATOM 1506 O O . LYS A 1 195 ? -6.376 -0.194 -7.040 1.00 94.38 195 LYS A O 1
ATOM 1511 N N . LEU A 1 196 ? -6.255 -2.131 -5.877 1.00 93.50 196 LEU A N 1
ATOM 1512 C CA . LEU A 1 196 ? -5.099 -1.773 -5.059 1.00 93.50 196 LEU A CA 1
ATOM 1513 C C . LEU A 1 196 ? -3.899 -1.451 -5.941 1.00 93.50 196 LEU A C 1
ATOM 1515 O O . LEU A 1 196 ? -3.376 -0.352 -5.837 1.00 93.50 196 LEU A O 1
ATOM 1519 N N . ARG A 1 197 ? -3.506 -2.335 -6.864 1.00 86.94 197 ARG A N 1
ATOM 1520 C CA . ARG A 1 197 ? -2.347 -2.100 -7.745 1.00 86.94 197 ARG A CA 1
ATOM 1521 C C . ARG A 1 197 ? -2.417 -0.767 -8.495 1.00 86.94 197 ARG A C 1
ATOM 1523 O O . ARG A 1 197 ? -1.398 -0.092 -8.599 1.00 86.94 197 ARG A O 1
ATOM 1530 N N . ASN A 1 198 ? -3.612 -0.358 -8.917 1.00 89.31 198 ASN A N 1
ATOM 1531 C CA . ASN A 1 198 ? -3.844 0.876 -9.671 1.00 89.31 198 ASN A CA 1
ATOM 1532 C C . ASN A 1 198 ? -3.983 2.147 -8.809 1.00 89.31 198 ASN A C 1
ATOM 1534 O O . ASN A 1 198 ? -4.240 3.215 -9.360 1.00 89.31 198 ASN A O 1
ATOM 1538 N N . LEU A 1 199 ? -3.884 2.070 -7.476 1.00 92.62 199 LEU A N 1
ATOM 1539 C CA . LEU A 1 199 ? -3.888 3.276 -6.645 1.00 92.62 199 LEU A CA 1
ATOM 1540 C C . LEU A 1 199 ? -2.588 4.051 -6.840 1.00 92.62 199 LEU A C 1
ATOM 1542 O O . LEU A 1 199 ? -1.499 3.506 -6.672 1.00 92.62 199 LEU A O 1
ATOM 1546 N N . GLU A 1 200 ? -2.709 5.335 -7.150 1.00 89.69 200 GLU A N 1
ATOM 1547 C CA . GLU A 1 200 ? -1.566 6.224 -7.335 1.00 89.69 200 GLU A CA 1
ATOM 1548 C C . GLU A 1 200 ? -1.367 7.106 -6.109 1.00 89.69 200 GLU A C 1
ATOM 1550 O O . GLU A 1 200 ? -2.336 7.646 -5.547 1.00 89.69 200 GLU A O 1
ATOM 1555 N N . ARG A 1 201 ? -0.094 7.257 -5.732 1.00 94.00 201 ARG A N 1
ATOM 1556 C CA . ARG A 1 201 ? 0.344 8.206 -4.719 1.00 94.00 201 ARG A CA 1
ATOM 1557 C C . ARG A 1 201 ? 0.147 9.625 -5.243 1.00 94.00 201 ARG A C 1
ATOM 1559 O O . ARG A 1 201 ? 0.496 9.904 -6.387 1.00 94.00 201 ARG A O 1
ATOM 1566 N N . PHE A 1 202 ? -0.396 10.521 -4.424 1.00 94.31 202 PHE A N 1
ATOM 1567 C CA . PHE A 1 202 ? -0.695 11.894 -4.860 1.00 94.31 202 PHE A CA 1
ATOM 1568 C C . PHE A 1 202 ? 0.121 12.980 -4.155 1.00 94.31 202 PHE A C 1
ATOM 1570 O O . PHE A 1 202 ? 0.115 14.123 -4.602 1.00 94.31 202 PHE A O 1
ATOM 1577 N N . GLY A 1 203 ? 0.890 12.631 -3.124 1.00 92.00 203 GLY A N 1
ATOM 1578 C CA . GLY A 1 203 ? 1.862 13.520 -2.503 1.00 92.00 203 GLY A CA 1
ATOM 1579 C C . GLY A 1 203 ? 1.262 14.676 -1.722 1.00 92.00 203 GLY A C 1
ATOM 1580 O O . GLY A 1 203 ? 0.063 14.946 -1.765 1.00 92.00 203 GLY A O 1
ATOM 1581 N N . GLY A 1 204 ? 2.129 15.358 -0.980 1.00 96.06 204 GLY A N 1
ATOM 1582 C CA . GLY A 1 204 ? 1.773 16.498 -0.149 1.00 96.06 204 GLY A CA 1
ATOM 1583 C C . GLY A 1 204 ? 2.227 16.339 1.299 1.00 96.06 204 GLY A C 1
ATOM 1584 O O . GLY A 1 204 ? 3.173 15.616 1.598 1.00 96.06 204 GLY A O 1
ATOM 1585 N N . LEU A 1 205 ? 1.542 17.050 2.182 1.00 97.19 205 LEU A N 1
ATOM 1586 C CA . LEU A 1 205 ? 1.654 17.001 3.631 1.00 97.19 205 LEU A CA 1
ATOM 1587 C C . LEU A 1 205 ? 1.046 15.705 4.196 1.00 97.19 205 LEU A C 1
ATOM 1589 O O . LEU A 1 205 ? 0.449 14.918 3.471 1.00 97.19 205 LEU A O 1
ATOM 1593 N N . THR A 1 206 ? 1.167 15.506 5.502 1.00 98.00 206 THR A N 1
ATOM 1594 C CA . THR A 1 206 ? 0.699 14.324 6.236 1.00 98.00 206 THR A CA 1
ATOM 1595 C C . THR A 1 206 ? -0.491 14.729 7.111 1.00 98.00 206 THR A C 1
ATOM 1597 O O . THR A 1 206 ? -0.341 15.259 8.214 1.00 98.00 206 THR A O 1
ATOM 1600 N N . GLY A 1 207 ? -1.707 14.542 6.595 1.00 98.31 207 GLY A N 1
ATOM 1601 C CA . GLY A 1 207 ? -2.971 14.978 7.202 1.00 98.31 207 GLY A CA 1
ATOM 1602 C C . GLY A 1 207 ? -3.764 13.883 7.903 1.00 98.31 207 GLY A C 1
ATOM 1603 O O . GLY A 1 207 ? -4.924 13.639 7.560 1.00 98.31 207 GLY A O 1
ATOM 1604 N N . ILE A 1 208 ? -3.174 13.269 8.931 1.00 98.69 208 ILE A N 1
ATOM 1605 C CA . ILE A 1 208 ? -3.796 12.184 9.712 1.00 98.69 208 ILE A CA 1
ATOM 1606 C C . ILE A 1 208 ? -5.154 12.612 10.289 1.00 98.69 208 ILE A C 1
ATOM 1608 O O . ILE A 1 208 ? -6.121 11.850 10.250 1.00 98.69 208 ILE A O 1
ATOM 1612 N N . GLY A 1 209 ? -5.265 13.840 10.806 1.00 98.56 209 GLY A N 1
ATOM 1613 C CA . GLY A 1 209 ? -6.507 14.323 11.411 1.00 98.56 209 GLY A CA 1
ATOM 1614 C C . GLY A 1 209 ? -7.666 14.388 10.420 1.00 98.56 209 GLY A C 1
ATOM 1615 O O . GLY A 1 209 ? -8.762 13.927 10.738 1.00 98.56 209 GLY A O 1
ATOM 1616 N N . LYS A 1 210 ? -7.422 14.873 9.198 1.00 98.62 210 LYS A N 1
ATOM 1617 C CA . LYS A 1 210 ? -8.437 14.858 8.135 1.00 98.62 210 LYS A CA 1
ATOM 1618 C C . LYS A 1 210 ? -8.771 13.434 7.697 1.00 98.62 210 LYS A C 1
ATOM 1620 O O . LYS A 1 210 ? -9.940 13.118 7.505 1.00 98.62 210 LYS A O 1
ATOM 1625 N N . ALA A 1 211 ? -7.774 12.556 7.593 1.00 98.69 211 ALA A N 1
ATOM 1626 C CA . ALA A 1 211 ? -7.993 11.159 7.226 1.00 98.69 211 ALA A CA 1
ATOM 1627 C C . ALA A 1 211 ? -8.925 10.439 8.211 1.00 98.69 211 ALA A C 1
ATOM 1629 O O . ALA A 1 211 ? -9.882 9.781 7.804 1.00 98.69 211 ALA A O 1
ATOM 1630 N N . LEU A 1 212 ? -8.718 10.632 9.516 1.00 98.75 212 LEU A N 1
ATOM 1631 C CA . LEU A 1 212 ? -9.600 10.077 10.544 1.00 98.75 212 LEU A CA 1
ATOM 1632 C C . LEU A 1 212 ? -10.999 10.720 10.538 1.00 98.75 212 LEU A C 1
ATOM 1634 O O . LEU A 1 212 ? -11.980 10.033 10.830 1.00 98.75 212 LEU A O 1
ATOM 1638 N N . GLN 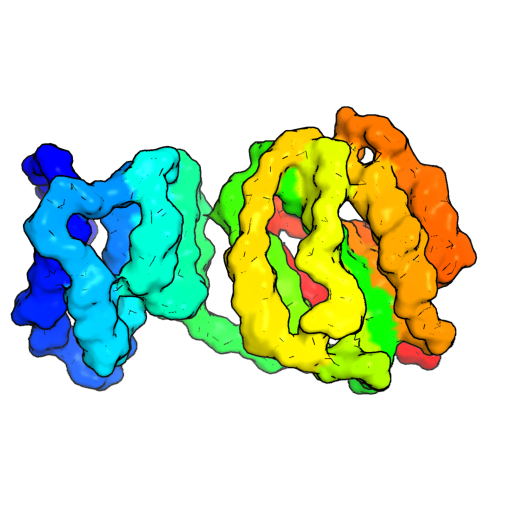A 1 213 ? -11.130 11.998 10.162 1.00 98.62 213 GLN A N 1
ATOM 1639 C CA . GLN A 1 213 ? -12.442 12.627 9.940 1.00 98.62 213 GLN A CA 1
ATOM 1640 C C . GLN A 1 213 ? -13.184 12.012 8.749 1.00 98.62 213 GLN A C 1
ATOM 1642 O O . GLN A 1 213 ? -14.401 11.822 8.814 1.00 98.62 213 GLN A O 1
ATOM 1647 N N . GLU A 1 214 ? -12.471 11.639 7.688 1.00 98.69 214 GLU A N 1
ATOM 1648 C CA . GLU A 1 214 ? -13.056 10.943 6.539 1.00 98.69 214 GLU A CA 1
ATOM 1649 C C . GLU A 1 214 ? -13.537 9.538 6.933 1.00 98.69 214 GLU A C 1
ATOM 1651 O O . GLU A 1 214 ? -14.656 9.149 6.595 1.00 98.69 214 GLU A O 1
ATOM 1656 N N . VAL A 1 215 ? -12.770 8.808 7.756 1.00 98.69 215 VAL A N 1
ATOM 1657 C CA . VAL A 1 215 ? -13.228 7.534 8.342 1.00 98.69 215 VAL A CA 1
ATOM 1658 C C . VAL A 1 215 ? -14.506 7.737 9.158 1.00 98.69 215 VAL A C 1
ATOM 1660 O O . VAL A 1 215 ? -15.494 7.024 8.956 1.00 98.69 215 VAL A O 1
ATOM 1663 N N . GLN A 1 216 ? -14.501 8.718 10.064 1.00 98.38 216 GLN A N 1
ATOM 1664 C CA . GLN A 1 216 ? -15.638 9.026 10.931 1.00 98.38 216 GLN A CA 1
ATOM 1665 C C . GLN A 1 216 ? -16.891 9.407 10.132 1.00 98.38 216 GLN A C 1
ATOM 1667 O O . GLN A 1 216 ? -17.986 8.980 10.489 1.00 98.38 216 GLN A O 1
ATOM 1672 N N . SER A 1 217 ? -16.755 10.199 9.070 1.00 98.00 217 SER A N 1
ATOM 1673 C CA . SER A 1 217 ? -17.902 10.728 8.327 1.00 98.00 217 SER A CA 1
ATOM 1674 C C . SER A 1 217 ? -18.418 9.787 7.236 1.00 98.00 217 SER A C 1
ATOM 1676 O O . SER A 1 217 ? -19.627 9.735 7.011 1.00 98.00 217 SER A O 1
ATOM 1678 N N . LYS A 1 218 ? -17.543 9.028 6.560 1.00 98.19 218 LYS A N 1
ATOM 1679 C CA . LYS A 1 218 ? -17.922 8.191 5.405 1.00 98.19 218 LYS A CA 1
ATOM 1680 C C . LYS A 1 218 ? -18.064 6.708 5.717 1.00 98.19 218 LYS A C 1
ATOM 1682 O O . LYS A 1 218 ? -18.886 6.037 5.092 1.00 98.19 218 LYS A O 1
ATOM 1687 N N . LEU A 1 219 ? -17.246 6.175 6.625 1.00 98.06 219 LEU A N 1
ATOM 1688 C CA . LEU A 1 219 ? -17.126 4.727 6.835 1.00 98.06 219 LEU A CA 1
ATOM 1689 C C . LEU A 1 219 ? -17.773 4.264 8.136 1.00 98.06 219 LEU A C 1
ATOM 1691 O O . LEU A 1 219 ? -18.445 3.235 8.139 1.00 98.06 219 LEU A O 1
ATOM 1695 N N . MET A 1 220 ? -17.640 5.026 9.221 1.00 96.00 220 MET A N 1
ATOM 1696 C CA . MET A 1 220 ? -18.252 4.671 10.504 1.00 96.00 220 MET A CA 1
ATOM 1697 C C . MET A 1 220 ? -19.791 4.560 10.448 1.00 96.00 220 MET A C 1
ATOM 1699 O O . MET A 1 220 ? -20.314 3.607 11.021 1.00 96.00 220 MET A O 1
ATOM 1703 N N . PRO A 1 221 ? -20.548 5.397 9.703 1.00 96.31 221 PRO A N 1
ATOM 1704 C CA . PRO A 1 221 ? -21.997 5.206 9.561 1.00 96.31 221 PRO A CA 1
ATOM 1705 C C . PRO A 1 221 ? -22.388 3.882 8.887 1.00 96.31 221 PRO A C 1
ATOM 1707 O O . PRO A 1 221 ? -23.524 3.436 9.017 1.00 96.31 221 PRO A O 1
ATOM 1710 N N . LYS A 1 222 ? -21.455 3.246 8.167 1.00 95.38 222 LYS A N 1
ATOM 1711 C CA . LYS A 1 222 ? -21.648 1.954 7.494 1.00 95.38 222 LYS A CA 1
ATOM 1712 C C . LYS A 1 222 ? -21.228 0.753 8.350 1.00 95.38 222 LYS A C 1
ATOM 1714 O O . LYS A 1 222 ? -21.266 -0.383 7.865 1.00 95.38 222 LYS A O 1
ATOM 1719 N N . GLN A 1 223 ? -20.803 0.978 9.594 1.00 92.25 223 GLN A N 1
ATOM 1720 C CA . GLN A 1 223 ? -20.436 -0.066 10.550 1.00 92.25 223 GLN A CA 1
ATOM 1721 C C . GLN A 1 223 ? -21.590 -1.051 10.768 1.00 92.25 223 GLN A C 1
ATOM 1723 O O . GLN A 1 223 ? -22.735 -0.660 11.001 1.00 92.25 223 GLN A O 1
ATOM 1728 N N . ARG A 1 224 ? -21.285 -2.353 10.776 1.00 92.69 224 ARG A N 1
ATOM 1729 C CA . ARG A 1 224 ? -22.258 -3.368 11.201 1.00 92.69 224 ARG A CA 1
ATOM 1730 C C . ARG A 1 224 ? -22.330 -3.455 12.725 1.00 92.69 224 ARG A C 1
ATOM 1732 O O . ARG A 1 224 ? -21.318 -3.557 13.417 1.00 92.69 224 ARG A O 1
ATOM 1739 N N . SER A 1 225 ? -23.552 -3.486 13.254 1.00 89.19 225 SER A N 1
ATOM 1740 C CA . SER A 1 225 ? -23.787 -3.700 14.686 1.00 89.19 225 SER A CA 1
ATOM 1741 C C . SER A 1 225 ? -23.169 -5.022 15.154 1.00 89.19 225 SER A C 1
ATOM 1743 O O . SER A 1 225 ? -23.322 -6.051 14.493 1.00 89.19 225 SER A O 1
ATOM 1745 N N . LYS A 1 226 ? -22.479 -4.991 16.302 1.00 86.38 226 LYS A N 1
ATOM 1746 C CA . LYS A 1 226 ? -21.771 -6.137 16.914 1.00 86.38 226 LYS A CA 1
ATOM 1747 C C . LYS A 1 226 ? -20.680 -6.775 16.035 1.00 86.38 226 LYS A C 1
ATOM 1749 O O . LYS A 1 226 ? -20.246 -7.886 16.327 1.00 86.38 226 LYS A O 1
ATOM 1754 N N . VAL A 1 227 ? -20.223 -6.093 14.985 1.00 90.62 227 VAL A N 1
ATOM 1755 C CA . VAL A 1 227 ? -19.050 -6.494 14.198 1.00 90.62 227 VAL A CA 1
ATOM 1756 C C . VAL A 1 227 ? -17.871 -5.596 14.587 1.00 90.62 227 VAL A C 1
ATOM 1758 O O . VAL A 1 227 ? -18.070 -4.385 14.704 1.00 90.62 227 VAL A O 1
ATOM 1761 N N . PRO A 1 228 ? -16.660 -6.146 14.804 1.00 89.25 228 PRO A N 1
ATOM 1762 C CA . PRO A 1 228 ? -15.477 -5.333 15.073 1.00 89.25 228 PRO A CA 1
ATOM 1763 C C . PRO A 1 228 ? -15.224 -4.323 13.948 1.00 89.25 228 PRO A C 1
ATOM 1765 O O . PRO A 1 228 ? -15.171 -4.715 12.781 1.00 89.25 228 PRO A O 1
ATOM 1768 N N . PHE A 1 229 ? -15.060 -3.049 14.313 1.00 94.19 229 PHE A N 1
ATOM 1769 C CA . PHE A 1 229 ? -14.698 -1.961 13.405 1.00 94.19 229 PHE A CA 1
ATOM 1770 C C . PHE A 1 229 ? -13.245 -1.564 13.673 1.00 94.19 229 PHE A C 1
ATOM 1772 O O . PHE A 1 229 ? -12.945 -0.857 14.637 1.00 94.19 229 PHE A O 1
ATOM 1779 N N . ASN A 1 230 ? -12.334 -2.085 12.857 1.00 94.81 230 ASN A N 1
ATOM 1780 C CA . ASN A 1 230 ? -10.897 -1.908 13.023 1.00 94.81 230 ASN A CA 1
ATOM 1781 C C . ASN A 1 230 ? -10.367 -0.887 12.017 1.00 94.81 230 ASN A C 1
ATOM 1783 O O . ASN A 1 230 ? -10.724 -0.934 10.844 1.00 94.81 230 ASN A O 1
ATOM 1787 N N . ILE A 1 231 ? -9.484 -0.002 12.468 1.00 97.44 231 ILE A N 1
ATOM 1788 C CA . ILE A 1 231 ? -8.789 0.981 11.639 1.00 97.44 231 ILE A CA 1
ATOM 1789 C C . ILE A 1 231 ? -7.292 0.687 11.738 1.00 97.44 231 ILE A C 1
ATOM 1791 O O . ILE A 1 231 ? -6.732 0.757 12.827 1.00 97.44 231 ILE A O 1
ATOM 1795 N N . LEU A 1 232 ? -6.652 0.368 10.616 1.00 97.81 232 LEU A N 1
ATOM 1796 C CA . LEU A 1 232 ? -5.200 0.268 10.489 1.00 97.81 232 LEU A CA 1
ATOM 1797 C C . LEU A 1 232 ? -4.684 1.542 9.812 1.00 97.81 232 LEU A C 1
ATOM 1799 O O . LEU A 1 232 ? -4.854 1.709 8.605 1.00 97.81 232 LEU A O 1
ATOM 1803 N N . LEU A 1 233 ? -4.089 2.443 10.593 1.00 98.44 233 LEU A N 1
ATOM 1804 C CA . LEU A 1 233 ? -3.423 3.650 10.100 1.00 98.44 233 LEU A CA 1
ATOM 1805 C C . LEU A 1 233 ? -1.958 3.327 9.794 1.00 98.44 233 LEU A C 1
ATOM 1807 O O . LEU A 1 233 ? -1.254 2.866 10.686 1.00 98.44 233 LEU A O 1
ATOM 1811 N N . ILE A 1 234 ? -1.504 3.591 8.572 1.00 98.44 234 ILE A N 1
ATOM 1812 C CA . ILE A 1 234 ? -0.128 3.361 8.113 1.00 98.44 234 ILE A CA 1
ATOM 1813 C C . ILE A 1 234 ? 0.464 4.706 7.678 1.00 98.44 234 ILE A C 1
ATOM 1815 O O . ILE A 1 234 ? -0.123 5.362 6.819 1.00 98.44 234 ILE A O 1
ATOM 1819 N N . THR A 1 235 ? 1.588 5.124 8.265 1.00 98.38 235 THR A N 1
ATOM 1820 C CA . THR A 1 235 ? 2.251 6.410 7.965 1.00 98.38 235 THR A CA 1
ATOM 1821 C C . THR A 1 235 ? 3.755 6.344 8.229 1.00 98.38 235 THR A C 1
ATOM 1823 O O . THR A 1 235 ? 4.196 5.600 9.107 1.00 98.38 235 THR A O 1
ATOM 1826 N N . ASP A 1 236 ? 4.533 7.119 7.475 1.00 97.50 236 ASP A N 1
ATOM 1827 C CA . ASP A 1 236 ? 5.974 7.325 7.675 1.00 97.50 236 ASP A CA 1
ATOM 1828 C C . ASP A 1 236 ? 6.294 8.625 8.436 1.00 97.50 236 ASP A C 1
ATOM 1830 O O . ASP A 1 236 ? 7.457 8.949 8.662 1.00 97.50 236 ASP A O 1
ATOM 1834 N N . GLY A 1 237 ? 5.270 9.383 8.842 1.00 95.88 237 GLY A N 1
ATOM 1835 C CA . GLY A 1 237 ? 5.454 10.728 9.367 1.00 95.88 237 GLY A CA 1
ATOM 1836 C C . GLY A 1 237 ? 4.475 11.127 10.464 1.00 95.88 237 GLY A C 1
ATOM 1837 O O . GLY A 1 237 ? 3.832 10.313 11.130 1.00 95.88 237 GLY A O 1
ATOM 1838 N N . VAL A 1 238 ? 4.404 12.440 10.674 1.00 97.38 238 VAL A N 1
ATOM 1839 C CA . VAL A 1 238 ? 3.610 13.080 11.728 1.00 97.38 238 VAL A CA 1
ATOM 1840 C C . VAL A 1 238 ? 2.548 13.978 11.137 1.00 97.38 238 VAL A C 1
ATOM 1842 O O . VAL A 1 238 ? 2.741 14.585 10.083 1.00 97.38 238 VAL A O 1
ATOM 1845 N N . ASN A 1 239 ? 1.447 14.156 11.859 1.00 98.00 239 ASN A N 1
ATOM 1846 C CA . ASN A 1 239 ? 0.417 15.082 11.429 1.00 98.00 239 ASN A CA 1
ATOM 1847 C C . ASN A 1 239 ? 0.955 16.524 11.383 1.00 98.00 239 ASN A C 1
ATOM 1849 O O . ASN A 1 239 ? 1.126 17.177 12.421 1.00 98.00 239 ASN A O 1
ATOM 1853 N N . ASN A 1 240 ? 1.098 17.074 10.181 1.00 96.94 240 ASN A N 1
ATOM 1854 C CA . ASN A 1 240 ? 1.675 18.402 9.947 1.00 96.94 240 ASN A CA 1
ATOM 1855 C C . ASN A 1 240 ? 0.688 19.400 9.299 1.00 96.94 240 ASN A C 1
ATOM 1857 O O . ASN A 1 240 ? 1.081 20.503 8.927 1.00 96.94 240 ASN A O 1
ATOM 1861 N N . ILE A 1 241 ? -0.607 19.061 9.244 1.00 96.88 241 ILE A N 1
ATOM 1862 C CA . ILE A 1 241 ? -1.695 19.949 8.797 1.00 96.88 241 ILE A CA 1
ATOM 1863 C C . ILE A 1 241 ? -2.909 19.867 9.739 1.00 96.88 241 ILE A C 1
ATOM 1865 O O . ILE A 1 241 ? -3.154 18.841 10.370 1.00 96.88 241 ILE A O 1
ATOM 1869 N N . TYR A 1 242 ? -3.670 20.957 9.878 1.00 95.62 242 TYR A N 1
ATOM 1870 C CA . TYR A 1 242 ? -4.908 20.955 10.666 1.00 95.62 242 TYR A CA 1
ATOM 1871 C C . TYR A 1 242 ? -6.032 20.143 9.983 1.00 95.62 242 TYR A C 1
ATOM 1873 O O . TYR A 1 242 ? -6.126 20.144 8.754 1.00 95.62 242 TYR A O 1
ATOM 1881 N N . PRO A 1 243 ? -6.928 19.510 10.767 1.00 97.38 243 PRO A N 1
ATOM 1882 C CA . PRO A 1 243 ? -6.973 19.516 12.228 1.00 97.38 243 PRO A CA 1
ATOM 1883 C C . PRO A 1 243 ? -5.990 18.522 12.857 1.00 97.38 243 PRO A C 1
ATOM 1885 O O . PRO A 1 243 ? -5.526 17.586 12.216 1.00 97.38 243 PRO A O 1
ATOM 1888 N N . ARG A 1 244 ? -5.691 18.709 14.147 1.00 97.88 244 ARG A N 1
ATOM 1889 C CA . ARG A 1 244 ? -4.915 17.726 14.916 1.00 97.88 244 ARG A CA 1
ATOM 1890 C C . ARG A 1 244 ? -5.722 16.428 15.094 1.00 97.88 244 ARG A C 1
ATOM 1892 O O . ARG A 1 244 ? -6.936 16.499 15.297 1.00 97.88 244 ARG A O 1
ATOM 1899 N N . PRO A 1 245 ? -5.073 15.252 15.086 1.00 98.06 245 PRO A N 1
ATOM 1900 C CA . PRO A 1 245 ? -5.774 13.970 14.983 1.00 98.06 245 PRO A CA 1
ATOM 1901 C C . PRO A 1 245 ? -6.415 13.483 16.295 1.00 98.06 245 PRO A C 1
ATOM 1903 O O . PRO A 1 245 ? -7.312 12.643 16.269 1.00 98.06 245 PRO A O 1
ATOM 1906 N N . TYR A 1 246 ? -6.018 14.035 17.444 1.00 98.31 246 TYR A N 1
ATOM 1907 C CA . TYR A 1 246 ? -6.409 13.534 18.769 1.00 98.31 246 TYR A CA 1
ATOM 1908 C C . TYR A 1 246 ? -7.921 13.545 19.029 1.00 98.31 246 TYR A C 1
ATOM 1910 O O . TYR A 1 246 ? -8.476 12.558 19.511 1.00 98.31 246 TYR A O 1
ATOM 1918 N N . GLY A 1 247 ? -8.606 14.647 18.703 1.00 98.12 247 GLY A N 1
ATOM 1919 C CA . GLY A 1 247 ? -10.040 14.791 18.977 1.00 98.12 247 GLY A CA 1
ATOM 1920 C C . GLY A 1 247 ? -10.882 13.774 18.205 1.00 98.12 247 GLY A C 1
ATOM 1921 O O . GLY A 1 247 ? -11.730 13.095 18.784 1.00 98.12 247 GLY A O 1
ATOM 1922 N N . VAL A 1 248 ? -10.597 13.615 16.911 1.00 98.38 248 VAL A N 1
ATOM 1923 C CA . VAL A 1 248 ? -11.307 12.659 16.054 1.00 98.38 248 VAL A CA 1
ATOM 1924 C C . VAL A 1 248 ? -10.946 11.209 16.380 1.00 98.38 248 VAL A C 1
ATOM 1926 O O . VAL A 1 248 ? -11.839 10.366 16.427 1.00 98.38 248 VAL A O 1
ATOM 1929 N N . ALA A 1 249 ? -9.681 10.913 16.700 1.00 98.25 249 ALA A N 1
ATOM 1930 C CA . ALA A 1 249 ? -9.278 9.580 17.143 1.00 98.25 249 ALA A CA 1
ATOM 1931 C C . ALA A 1 249 ? -10.006 9.171 18.429 1.00 98.25 249 ALA A C 1
ATOM 1933 O O . ALA A 1 249 ? -10.526 8.061 18.522 1.00 98.25 249 ALA A O 1
ATOM 1934 N N . ASN A 1 250 ? -10.117 10.080 19.402 1.00 97.94 250 ASN A N 1
ATOM 1935 C CA . ASN A 1 250 ? -10.868 9.825 20.630 1.00 97.94 250 ASN A CA 1
ATOM 1936 C C . ASN A 1 250 ? -12.358 9.598 20.355 1.00 97.94 250 ASN A C 1
ATOM 1938 O O . ASN A 1 250 ? -12.938 8.670 20.915 1.00 97.94 250 ASN A O 1
ATOM 1942 N N . ALA A 1 251 ? -12.966 10.380 19.459 1.00 97.94 251 ALA A N 1
ATOM 1943 C CA . ALA A 1 251 ? -14.361 10.187 19.072 1.00 97.94 251 ALA A CA 1
ATOM 1944 C C . ALA A 1 251 ? -14.593 8.826 18.387 1.00 97.94 251 ALA A C 1
ATOM 1946 O O . ALA A 1 251 ? -15.566 8.139 18.697 1.00 97.94 251 ALA A O 1
ATOM 1947 N N . LEU A 1 252 ? -13.691 8.395 17.498 1.00 97.56 252 LEU A N 1
ATOM 1948 C CA . LEU A 1 252 ? -13.726 7.061 16.888 1.00 97.56 252 LEU A CA 1
ATOM 1949 C C . LEU A 1 252 ? -13.626 5.960 17.958 1.00 97.56 252 LEU A C 1
ATOM 1951 O O . LEU A 1 252 ? -14.467 5.060 17.999 1.00 97.56 252 LEU A O 1
ATOM 1955 N N . LYS A 1 253 ? -12.654 6.064 18.875 1.00 95.81 253 LYS A N 1
ATOM 1956 C CA . LYS A 1 253 ? -12.461 5.104 19.977 1.00 95.81 253 LYS A CA 1
ATOM 1957 C C . LYS A 1 253 ? -13.684 5.009 20.895 1.00 95.81 253 LYS A C 1
ATOM 1959 O O . LYS A 1 253 ? -14.114 3.908 21.236 1.00 95.81 253 LYS A O 1
ATOM 1964 N N . GLN A 1 254 ? -14.298 6.140 21.246 1.00 95.25 254 GLN A N 1
ATOM 1965 C CA . GLN A 1 254 ? -15.536 6.182 22.040 1.00 95.25 254 GLN A CA 1
ATOM 1966 C C . GLN A 1 254 ? -16.711 5.490 21.333 1.00 95.25 254 GLN A C 1
ATOM 1968 O O . GLN A 1 254 ? -17.549 4.874 21.990 1.00 95.25 254 GLN A O 1
ATOM 1973 N N . ASN A 1 255 ? -16.733 5.507 19.998 1.00 93.25 255 ASN A N 1
ATOM 1974 C CA . ASN A 1 255 ? -17.700 4.774 19.178 1.00 93.25 255 ASN A CA 1
ATOM 1975 C C . ASN A 1 255 ? -17.299 3.310 18.913 1.00 93.25 255 ASN A C 1
ATOM 1977 O O . ASN A 1 255 ? -17.832 2.666 18.012 1.00 93.25 255 ASN A O 1
ATOM 1981 N N . LYS A 1 256 ? -16.408 2.748 19.742 1.00 91.31 256 LYS A N 1
ATOM 1982 C CA . LYS A 1 256 ? -15.946 1.351 19.690 1.00 91.31 256 LYS A CA 1
ATOM 1983 C C . LYS A 1 256 ? -15.151 1.000 18.426 1.00 91.31 256 LYS A C 1
ATOM 1985 O O . LYS A 1 256 ? -15.007 -0.184 18.121 1.00 91.31 256 LYS A O 1
ATOM 1990 N N . ALA A 1 257 ? -14.610 1.995 17.720 1.00 94.06 257 ALA A N 1
ATOM 1991 C CA . ALA A 1 257 ? -13.572 1.741 16.733 1.00 94.06 257 ALA A CA 1
ATOM 1992 C C . ALA A 1 257 ? -12.273 1.342 17.445 1.00 94.06 257 ALA A C 1
ATOM 1994 O O . ALA A 1 257 ? -11.886 1.930 18.457 1.00 94.06 257 ALA A O 1
ATOM 1995 N N . ASN A 1 258 ? -11.580 0.352 16.901 1.00 94.38 258 ASN A N 1
ATOM 1996 C CA . ASN A 1 258 ? -10.273 -0.071 17.379 1.00 94.38 258 ASN A CA 1
ATOM 1997 C C . ASN A 1 258 ? -9.206 0.428 16.401 1.00 94.38 258 ASN A C 1
ATOM 1999 O O . ASN A 1 258 ? -9.147 -0.043 15.267 1.00 94.38 258 ASN A O 1
ATOM 2003 N N . ILE A 1 259 ? -8.408 1.408 16.822 1.00 96.56 259 ILE A N 1
ATOM 2004 C CA . ILE A 1 259 ? -7.371 2.026 15.992 1.00 96.56 259 ILE A CA 1
ATOM 2005 C C . ILE A 1 259 ? -6.038 1.344 16.291 1.00 96.56 259 ILE A C 1
ATOM 2007 O O . ILE A 1 259 ? -5.615 1.289 17.440 1.00 96.56 259 ILE A O 1
ATOM 2011 N N . ILE A 1 260 ? -5.354 0.856 15.266 1.00 95.50 260 ILE A N 1
ATOM 2012 C CA . ILE A 1 260 ? -3.970 0.396 15.344 1.00 95.50 260 ILE A CA 1
ATOM 2013 C C . ILE A 1 260 ? -3.159 1.254 14.388 1.00 95.50 260 ILE A C 1
ATOM 2015 O O . ILE A 1 260 ? -3.569 1.490 13.252 1.00 95.50 260 ILE A O 1
ATOM 2019 N N . THR A 1 261 ? -2.011 1.725 14.853 1.00 97.19 261 THR A N 1
ATOM 2020 C CA . THR A 1 261 ? -1.097 2.536 14.051 1.00 97.19 261 THR A CA 1
ATOM 2021 C C . THR A 1 261 ? 0.149 1.730 13.711 1.00 97.19 261 THR A C 1
ATOM 2023 O O . THR A 1 261 ? 0.733 1.116 14.603 1.00 97.19 261 THR A O 1
ATOM 2026 N N . LEU A 1 262 ? 0.561 1.767 12.449 1.00 97.75 262 LEU A N 1
ATOM 2027 C CA . LEU A 1 262 ? 1.814 1.235 11.933 1.00 97.75 262 LEU A CA 1
ATOM 2028 C C . LEU A 1 262 ? 2.675 2.406 11.451 1.00 97.75 262 LEU A C 1
ATOM 2030 O O . LEU A 1 262 ? 2.375 3.016 10.425 1.00 97.75 262 LEU A O 1
ATOM 2034 N N . GLY A 1 263 ? 3.702 2.732 12.231 1.00 97.81 263 GLY A N 1
ATOM 2035 C CA . GLY A 1 263 ? 4.710 3.724 11.871 1.00 97.81 263 GLY A CA 1
ATOM 2036 C C . GLY A 1 263 ? 5.847 3.090 11.074 1.00 97.81 263 GLY A C 1
ATOM 2037 O O . GLY A 1 263 ? 6.258 1.973 11.385 1.00 97.81 263 GLY A O 1
ATOM 2038 N N . ILE A 1 264 ? 6.353 3.788 10.063 1.00 97.88 264 ILE A N 1
ATOM 2039 C CA . ILE A 1 264 ? 7.449 3.310 9.214 1.00 97.88 264 ILE A CA 1
ATOM 2040 C C . ILE A 1 264 ? 8.600 4.315 9.268 1.00 97.88 264 ILE A C 1
ATOM 2042 O O . ILE A 1 264 ? 8.391 5.499 9.024 1.00 97.88 264 ILE A O 1
ATOM 2046 N N . GLY A 1 265 ? 9.812 3.849 9.556 1.00 94.00 265 GLY A N 1
ATOM 2047 C CA . GLY A 1 265 ? 11.004 4.695 9.573 1.00 94.00 265 GLY A CA 1
ATOM 2048 C C . GLY A 1 265 ? 11.124 5.600 10.802 1.00 94.00 265 GLY A C 1
ATOM 2049 O O . GLY A 1 265 ? 10.414 5.456 11.798 1.00 94.00 265 GLY A O 1
ATOM 2050 N N . SER A 1 266 ? 12.085 6.525 10.746 1.00 92.56 266 SER A N 1
ATOM 2051 C CA . SER A 1 266 ? 12.514 7.338 11.893 1.00 92.56 266 SER A CA 1
ATOM 2052 C C . SER A 1 266 ? 11.771 8.663 12.066 1.00 92.56 266 SER A C 1
ATOM 2054 O O . SER A 1 266 ? 11.874 9.271 13.130 1.00 92.56 266 SER A O 1
ATOM 2056 N N . ASP A 1 267 ? 11.036 9.115 11.048 1.00 94.06 267 ASP A N 1
ATOM 2057 C CA . ASP A 1 267 ? 10.396 10.440 11.031 1.00 94.06 267 ASP A CA 1
ATOM 2058 C C . ASP A 1 267 ? 9.010 10.453 11.703 1.00 94.06 267 ASP A C 1
ATOM 2060 O O . ASP A 1 267 ? 8.357 11.495 11.818 1.00 94.06 267 ASP A O 1
ATOM 2064 N N . ILE A 1 268 ? 8.573 9.300 12.216 1.00 96.50 268 ILE A N 1
ATOM 2065 C CA . ILE A 1 268 ? 7.348 9.158 12.999 1.00 96.50 268 ILE A CA 1
ATOM 2066 C C . ILE A 1 268 ? 7.487 9.763 14.402 1.00 96.50 268 ILE A C 1
ATOM 2068 O O . ILE A 1 268 ? 8.541 9.745 15.037 1.00 96.50 268 ILE A O 1
ATOM 2072 N N . ASN A 1 269 ? 6.362 10.203 14.968 1.00 97.12 269 ASN A N 1
ATOM 2073 C CA . ASN A 1 269 ? 6.270 10.539 16.386 1.00 97.12 269 ASN A CA 1
ATOM 2074 C C . ASN A 1 269 ? 5.525 9.433 17.129 1.00 97.12 269 ASN A C 1
ATOM 2076 O O . ASN A 1 269 ? 4.296 9.355 17.099 1.00 97.12 269 ASN A O 1
ATOM 2080 N N . LEU A 1 270 ? 6.277 8.603 17.853 1.00 95.94 270 LEU A N 1
ATOM 2081 C CA . LEU A 1 270 ? 5.717 7.477 18.596 1.00 95.94 270 LEU A CA 1
ATOM 2082 C C . LEU A 1 270 ? 4.657 7.903 19.628 1.00 95.94 270 LEU A C 1
ATOM 2084 O O . LEU A 1 270 ? 3.708 7.159 19.859 1.00 95.94 270 LEU A O 1
ATOM 2088 N N . ASN A 1 271 ? 4.776 9.089 20.236 1.00 96.88 271 ASN A N 1
ATOM 2089 C CA . ASN A 1 271 ? 3.774 9.586 21.184 1.00 96.88 271 ASN A CA 1
ATOM 2090 C C . ASN A 1 271 ? 2.474 9.985 20.479 1.00 96.88 271 ASN A C 1
ATOM 2092 O O . ASN A 1 271 ? 1.395 9.723 21.009 1.00 96.88 271 ASN A O 1
ATOM 2096 N N . GLU A 1 272 ? 2.567 10.574 19.282 1.00 97.81 272 GLU A N 1
ATOM 2097 C CA . GLU A 1 272 ? 1.391 10.839 18.451 1.00 97.81 272 GLU A CA 1
ATOM 2098 C C . GLU A 1 272 ? 0.710 9.519 18.077 1.00 97.81 272 GLU A C 1
ATOM 2100 O O . GLU A 1 272 ? -0.462 9.336 18.398 1.00 97.81 272 GLU A O 1
ATOM 2105 N N . LEU A 1 273 ? 1.448 8.555 17.516 1.00 97.81 273 LEU A N 1
ATOM 2106 C CA . LEU A 1 273 ? 0.894 7.250 17.137 1.00 97.81 273 LEU A CA 1
ATOM 2107 C C . LEU A 1 273 ? 0.257 6.514 18.328 1.00 97.81 273 LEU A C 1
ATOM 2109 O O . LEU A 1 273 ? -0.870 6.029 18.214 1.00 97.81 273 LEU A O 1
ATOM 2113 N N . LYS A 1 274 ? 0.912 6.512 19.499 1.00 97.25 274 LYS A N 1
ATOM 2114 C CA . LYS A 1 274 ? 0.357 5.934 20.736 1.00 97.25 274 LYS A CA 1
ATOM 2115 C C . LYS A 1 274 ? -0.967 6.585 21.113 1.00 97.25 274 LYS A C 1
ATOM 2117 O O . LYS A 1 274 ? -1.949 5.875 21.310 1.00 97.25 274 LYS A O 1
ATOM 2122 N N . ALA A 1 275 ? -1.029 7.917 21.128 1.00 97.06 275 ALA A N 1
ATOM 2123 C CA . ALA A 1 275 ? -2.243 8.653 21.475 1.00 97.06 275 ALA A CA 1
ATOM 2124 C C . ALA A 1 275 ? -3.413 8.380 20.508 1.00 97.06 275 ALA A C 1
ATOM 2126 O O . ALA A 1 275 ? -4.581 8.408 20.919 1.00 97.06 275 ALA A O 1
ATOM 2127 N N . LEU A 1 276 ? -3.120 8.101 19.234 1.00 97.88 276 LEU A N 1
ATOM 2128 C CA . LEU A 1 276 ? -4.127 7.733 18.236 1.00 97.88 276 LEU A CA 1
ATOM 2129 C C . LEU A 1 276 ? -4.581 6.281 18.367 1.00 97.88 276 LEU A C 1
ATOM 2131 O O . LEU A 1 276 ? -5.774 6.007 18.230 1.00 97.88 276 LEU A O 1
ATOM 2135 N N . SER A 1 277 ? -3.659 5.372 18.675 1.00 95.62 277 SER A N 1
ATOM 2136 C CA . SER A 1 277 ? -3.942 3.948 18.826 1.00 95.62 277 SER A CA 1
ATOM 2137 C C . SER A 1 277 ? -4.907 3.641 19.984 1.00 95.62 277 SER A C 1
ATOM 2139 O O . SER A 1 277 ? -5.097 4.419 20.927 1.00 95.62 277 SER A O 1
ATOM 2141 N N . SER A 1 278 ? -5.559 2.487 19.896 1.00 93.56 278 SER A N 1
ATOM 2142 C CA . SER A 1 278 ? -6.341 1.872 20.962 1.00 93.56 278 SER A CA 1
ATOM 2143 C C . SER A 1 278 ? -5.434 0.973 21.807 1.00 93.56 278 SER A C 1
ATOM 2145 O O . SER A 1 278 ? -4.676 0.165 21.271 1.00 93.56 278 SER A O 1
ATOM 2147 N N . ASN A 1 279 ? -5.553 1.068 23.137 1.00 85.25 279 ASN A N 1
ATOM 2148 C CA . ASN A 1 279 ? -4.731 0.331 24.113 1.00 85.25 279 ASN A CA 1
ATOM 2149 C C . ASN A 1 279 ? -3.213 0.566 23.970 1.00 85.25 279 ASN A C 1
ATOM 2151 O O . ASN A 1 279 ? -2.434 -0.347 24.237 1.00 85.25 279 ASN A O 1
ATOM 2155 N N . ASP A 1 280 ? -2.809 1.745 23.491 1.00 82.81 280 ASP A N 1
ATOM 2156 C CA . ASP A 1 280 ? -1.411 2.130 23.248 1.00 82.81 280 ASP A CA 1
ATOM 2157 C C . ASP A 1 280 ? -0.633 1.161 22.328 1.00 82.81 280 ASP A C 1
ATOM 2159 O O . ASP A 1 280 ? 0.601 1.105 22.356 1.00 82.81 280 ASP A O 1
ATOM 2163 N N . LYS A 1 281 ? -1.348 0.382 21.499 1.00 82.25 281 LYS A N 1
ATOM 2164 C CA . LYS A 1 281 ? -0.760 -0.588 20.567 1.00 82.25 281 LYS A CA 1
ATOM 2165 C C . LYS A 1 281 ? -0.297 0.100 19.286 1.00 82.25 281 LYS A C 1
ATOM 2167 O O . LYS A 1 281 ? -1.080 0.309 18.358 1.00 82.25 281 LYS A O 1
ATOM 2172 N N . VAL A 1 282 ? 1.002 0.368 19.225 1.00 93.06 282 VAL A N 1
ATOM 2173 C CA . VAL A 1 282 ? 1.696 0.864 18.033 1.00 93.06 282 VAL A CA 1
ATOM 2174 C C . VAL A 1 282 ? 2.601 -0.227 17.480 1.00 93.06 282 VAL A C 1
ATOM 2176 O O . VAL A 1 282 ? 3.358 -0.844 18.227 1.00 93.06 282 VAL A O 1
ATOM 2179 N N . LEU A 1 283 ? 2.516 -0.453 16.175 1.00 94.75 283 LEU A N 1
ATOM 2180 C CA . LEU A 1 283 ? 3.462 -1.260 15.417 1.00 94.75 283 LEU A CA 1
ATOM 2181 C C . LEU A 1 283 ? 4.459 -0.324 14.736 1.00 94.75 283 LEU A C 1
ATOM 2183 O O . LEU A 1 283 ? 4.084 0.766 14.300 1.00 94.75 283 LEU A O 1
ATOM 2187 N N . THR A 1 284 ? 5.713 -0.746 14.640 1.00 95.88 284 THR A N 1
ATOM 2188 C CA . THR A 1 284 ? 6.760 0.001 13.941 1.00 95.88 284 THR A CA 1
ATOM 2189 C C . THR A 1 284 ? 7.611 -0.944 13.112 1.00 95.88 284 THR A C 1
ATOM 2191 O O . THR A 1 284 ? 7.872 -2.067 13.543 1.00 95.88 284 THR A O 1
ATOM 2194 N N . VAL A 1 285 ? 8.050 -0.475 11.951 1.00 94.12 285 VAL A N 1
ATOM 2195 C CA . VAL A 1 285 ? 9.074 -1.118 11.117 1.00 94.12 285 VAL A CA 1
ATOM 2196 C C . VAL A 1 285 ? 10.085 -0.064 10.680 1.00 94.12 285 VAL A C 1
ATOM 2198 O O . VAL A 1 285 ? 9.728 1.112 10.574 1.00 94.12 285 VAL A O 1
ATOM 2201 N N . ASP A 1 286 ? 11.326 -0.462 10.410 1.00 89.06 286 ASP A N 1
ATOM 2202 C CA . ASP A 1 286 ? 12.380 0.505 10.085 1.00 89.06 286 ASP A CA 1
ATOM 2203 C C . ASP A 1 286 ? 12.266 1.009 8.637 1.00 89.06 286 ASP A C 1
ATOM 2205 O O . ASP A 1 286 ? 12.695 2.118 8.320 1.00 89.06 286 ASP A O 1
ATOM 2209 N N . SER A 1 287 ? 11.641 0.228 7.750 1.00 87.44 287 SER A N 1
ATOM 2210 C CA . SER A 1 287 ? 11.445 0.580 6.342 1.00 87.44 287 SER A CA 1
ATOM 2211 C C . SER A 1 287 ? 10.216 -0.100 5.728 1.00 87.44 287 SER A C 1
ATOM 2213 O O . SER A 1 287 ? 9.650 -1.042 6.289 1.00 87.44 287 SER A O 1
ATOM 2215 N N . PHE A 1 288 ? 9.798 0.355 4.542 1.00 88.69 288 PHE A N 1
ATOM 2216 C CA . PHE A 1 288 ? 8.682 -0.250 3.803 1.00 88.69 288 PHE A CA 1
ATOM 2217 C C . PHE A 1 288 ? 8.960 -1.698 3.371 1.00 88.69 288 PHE A C 1
ATOM 2219 O O . PHE A 1 288 ? 8.022 -2.486 3.239 1.00 88.69 288 PHE A O 1
ATOM 2226 N N . ASP A 1 289 ? 10.230 -2.073 3.206 1.00 79.94 289 ASP A N 1
ATOM 2227 C CA . ASP A 1 289 ? 10.636 -3.442 2.868 1.00 79.94 289 ASP A CA 1
ATOM 2228 C C . ASP A 1 289 ? 10.430 -4.423 4.038 1.00 79.94 289 ASP A C 1
ATOM 2230 O O . ASP A 1 289 ? 10.318 -5.631 3.833 1.00 79.94 289 ASP A O 1
ATOM 2234 N N . GLU A 1 290 ? 10.305 -3.916 5.266 1.00 84.62 290 GLU A N 1
ATOM 2235 C CA . GLU A 1 290 ? 10.105 -4.714 6.480 1.00 84.62 290 GLU A CA 1
ATOM 2236 C C . GLU A 1 290 ? 8.639 -4.840 6.903 1.00 84.62 290 GLU A C 1
ATOM 2238 O O . GLU A 1 290 ? 8.331 -5.515 7.888 1.00 84.62 290 GLU A O 1
ATOM 2243 N N . LEU A 1 291 ? 7.705 -4.239 6.156 1.00 89.38 291 LEU A N 1
ATOM 2244 C CA . LEU A 1 291 ? 6.270 -4.293 6.457 1.00 89.38 291 LEU A CA 1
ATOM 2245 C C . LEU A 1 291 ? 5.777 -5.721 6.714 1.00 89.38 291 LEU A C 1
ATOM 2247 O O . LEU A 1 291 ? 4.971 -5.960 7.614 1.00 89.38 291 LEU A O 1
ATOM 2251 N N . GLU A 1 292 ? 6.302 -6.690 5.968 1.00 85.81 292 GLU A N 1
ATOM 2252 C CA . GLU A 1 292 ? 5.910 -8.091 6.089 1.00 85.81 292 GLU A CA 1
ATOM 2253 C C . GLU A 1 292 ? 6.203 -8.701 7.463 1.00 85.81 292 GLU A C 1
ATOM 2255 O O . GLU A 1 292 ? 5.432 -9.544 7.927 1.00 85.81 292 GLU A O 1
ATOM 2260 N N . ALA A 1 293 ? 7.229 -8.219 8.172 1.00 84.19 293 ALA A N 1
ATOM 2261 C CA . ALA A 1 293 ? 7.528 -8.651 9.537 1.00 84.19 293 ALA A CA 1
ATOM 2262 C C . ALA A 1 293 ? 6.375 -8.336 10.508 1.00 84.19 293 ALA A C 1
ATOM 2264 O O . ALA A 1 293 ? 6.164 -9.048 11.492 1.00 84.19 293 ALA A O 1
ATOM 2265 N N . SER A 1 294 ? 5.569 -7.315 10.198 1.00 88.31 294 SER A N 1
ATOM 2266 C CA . SER A 1 294 ? 4.400 -6.934 10.990 1.00 88.31 294 SER A CA 1
ATOM 2267 C C . SER A 1 294 ? 3.139 -7.742 10.669 1.00 88.31 294 SER A C 1
ATOM 2269 O O . SER A 1 294 ? 2.165 -7.641 11.420 1.00 88.31 294 SER A O 1
ATOM 2271 N N . LEU A 1 295 ? 3.115 -8.560 9.601 1.00 87.31 295 LEU A N 1
ATOM 2272 C CA . LEU A 1 295 ? 1.906 -9.286 9.178 1.00 87.31 295 LEU A CA 1
ATOM 2273 C C . LEU A 1 295 ? 1.337 -10.144 10.306 1.00 87.31 295 LEU A C 1
ATOM 2275 O O . LEU A 1 295 ? 0.160 -10.016 10.638 1.00 87.31 295 LEU A O 1
ATOM 2279 N N . LYS A 1 296 ? 2.166 -10.991 10.927 1.00 84.75 296 LYS A N 1
ATOM 2280 C CA . LYS A 1 296 ? 1.721 -11.891 12.000 1.00 84.75 296 LYS A CA 1
ATOM 2281 C C . LYS A 1 296 ? 1.063 -11.110 13.140 1.00 84.75 296 LYS A C 1
ATOM 2283 O O . LYS A 1 296 ? -0.070 -11.408 13.516 1.00 84.75 296 LYS A O 1
ATOM 2288 N N . THR A 1 297 ? 1.728 -10.062 13.619 1.00 86.75 297 THR A N 1
ATOM 2289 C CA . THR A 1 297 ? 1.218 -9.212 14.698 1.00 86.75 297 THR A CA 1
ATOM 2290 C C . THR A 1 297 ? -0.079 -8.515 14.299 1.00 86.75 297 THR A C 1
ATOM 2292 O O . THR A 1 297 ? -0.997 -8.425 15.112 1.00 86.75 297 THR A O 1
ATOM 2295 N N . ILE A 1 298 ? -0.220 -8.061 13.050 1.00 88.75 298 ILE A N 1
ATOM 2296 C CA . ILE A 1 298 ? -1.474 -7.479 12.544 1.00 88.75 298 ILE A CA 1
ATOM 2297 C C . ILE A 1 298 ? -2.598 -8.508 12.550 1.00 88.75 298 ILE A C 1
ATOM 2299 O O . ILE A 1 298 ? -3.705 -8.199 12.994 1.00 88.75 298 ILE A O 1
ATOM 2303 N N . PHE A 1 299 ? -2.344 -9.739 12.107 1.00 86.81 299 PHE A N 1
ATOM 2304 C CA . PHE A 1 299 ? -3.362 -10.783 12.162 1.00 86.81 299 PHE A CA 1
ATOM 2305 C C . PHE A 1 299 ? -3.776 -11.085 13.601 1.00 86.81 299 PHE A C 1
ATOM 2307 O O . PHE A 1 299 ? -4.969 -11.127 13.884 1.00 86.81 299 PHE A O 1
ATOM 2314 N N . GLU A 1 300 ? -2.832 -11.197 14.529 1.00 82.75 300 GLU A N 1
ATOM 2315 C CA . GLU A 1 300 ? -3.117 -11.448 15.945 1.00 82.75 300 GLU A CA 1
ATOM 2316 C C . GLU A 1 300 ? -3.869 -10.287 16.619 1.00 82.75 300 GLU A C 1
ATOM 2318 O O . GLU A 1 300 ? -4.816 -10.510 17.376 1.00 82.75 300 GLU A O 1
ATOM 2323 N N . THR A 1 301 ? -3.487 -9.040 16.334 1.00 79.19 301 THR A N 1
ATOM 2324 C CA . THR A 1 301 ? -3.967 -7.854 17.068 1.00 79.19 301 THR A CA 1
ATOM 2325 C C . THR A 1 301 ? -5.120 -7.117 16.392 1.00 79.19 301 THR A C 1
ATOM 2327 O O . THR A 1 301 ? -6.055 -6.708 17.079 1.00 79.19 301 THR A O 1
ATOM 2330 N N . VAL A 1 302 ? -5.078 -6.955 15.068 1.00 80.38 302 VAL A N 1
ATOM 2331 C CA . VAL A 1 302 ? -6.072 -6.216 14.276 1.00 80.38 302 VAL A CA 1
ATOM 2332 C C . VAL A 1 302 ? -7.169 -7.169 13.831 1.00 80.38 302 VAL A C 1
ATOM 2334 O O . VAL A 1 302 ? -8.340 -6.967 14.140 1.00 80.38 302 VAL A O 1
ATOM 2337 N N . ILE A 1 303 ? -6.799 -8.239 13.128 1.00 80.81 303 ILE A N 1
ATOM 2338 C CA . ILE A 1 303 ? -7.779 -9.131 12.499 1.00 80.81 303 ILE A CA 1
ATOM 2339 C C . ILE A 1 303 ? -8.443 -10.012 13.553 1.00 80.81 303 ILE A C 1
ATOM 2341 O O . ILE A 1 303 ? -9.670 -10.075 13.601 1.00 80.81 303 ILE A O 1
ATOM 2345 N N . CYS A 1 304 ? -7.655 -10.623 14.439 1.00 78.31 304 CYS A N 1
ATOM 2346 C CA . CYS A 1 304 ? -8.105 -11.571 15.456 1.00 78.31 304 CYS A CA 1
ATOM 2347 C C . CYS A 1 304 ? -8.357 -10.975 16.839 1.00 78.31 304 CYS A C 1
ATOM 2349 O O . CYS A 1 304 ? -9.066 -11.609 17.619 1.00 78.31 304 CYS A O 1
ATOM 2351 N N . GLY A 1 305 ? -7.836 -9.773 17.117 1.00 64.38 305 GLY A N 1
ATOM 2352 C CA . GLY A 1 305 ? -7.675 -9.190 18.457 1.00 64.38 305 GLY A CA 1
ATOM 2353 C C . GLY A 1 305 ? -8.765 -9.533 19.472 1.00 64.38 305 GLY A C 1
ATOM 2354 O O . GLY A 1 305 ? -9.928 -9.264 19.210 1.00 64.38 305 GLY A O 1
ATOM 2355 N N . ASN A 1 306 ? -8.381 -10.110 20.618 1.00 49.19 306 ASN A N 1
ATOM 2356 C CA . ASN A 1 306 ? -9.247 -10.608 21.698 1.00 49.19 306 ASN A CA 1
ATOM 2357 C C . ASN A 1 306 ? -10.557 -11.236 21.191 1.00 49.19 306 ASN A C 1
ATOM 2359 O O . ASN A 1 306 ? -11.653 -10.759 21.474 1.00 49.19 306 ASN A O 1
ATOM 2363 N N . ALA A 1 307 ? -10.449 -12.317 20.420 1.00 40.53 307 ALA A N 1
ATOM 2364 C CA . ALA A 1 307 ? -11.499 -13.326 20.401 1.00 40.53 307 ALA A CA 1
ATOM 2365 C C . ALA A 1 307 ? -11.522 -14.014 21.781 1.00 40.53 307 ALA A C 1
ATOM 2367 O O . ALA A 1 307 ? -10.874 -15.038 21.976 1.00 40.53 307 ALA A O 1
ATOM 2368 N N . GLN A 1 308 ? -12.189 -13.383 22.748 1.00 31.14 308 GLN A N 1
ATOM 2369 C CA . GLN A 1 308 ? -12.785 -14.071 23.892 1.00 31.14 308 GLN A CA 1
ATOM 2370 C C . GLN A 1 308 ? -14.260 -14.298 23.582 1.00 31.14 308 GLN A C 1
ATOM 2372 O O . GLN A 1 308 ? -14.899 -13.344 23.078 1.00 31.14 308 GLN A O 1
#

pLDDT: mean 90.2, std 10.02, range [31.14, 98.81]

Foldseek 3Di:
DVVVVVPDDDPDDFDALQVVLVCCQPPVVVVDDPPDQAEDEAEDQAEHPDDDQNLVSLVVCVVVRYAYAYEYEADHYDQVSQCSSGDVPRYAYYNHPVVVVVCPVVNVCSVDVPPPDPLPLVDPAFFAEEEEEAELAAVQDQRLLLLVLVLVLVLVVPFQFDPRGYFYWYWYDALAIDGLDARPPDRDSVVVNVSSNPDGRDHHHHALQRSLVCCVPPHLVVDDPPHAAEYEYEDQAAHPDDDQNLVSLVVCVVSRYAYEYEYEADHYDLVSRLSSGDPSHYHYDRGSVCSVVCSSVCSDPGVVNPPD